Protein 4LCB (pdb70)

Secondary structure (DSSP, 8-state):
---GGGS-S-HHHHHHHIIIIIHHHH-GGG-TT---SEEEEESSSSSSHHHHHHHHHHHTT-EEEEEEHHHHTT--HHHHHHHHHHHHHHHHHHHHT--EEEEEETGGGG--HHHHHHHHHHHH---EEEEEEES-GGGS-HHHHTT--EEEE-PPP-HHHHHHHHHHHHTTS-B-S--HHHHHHHTTT--HHHHHHHHHHHHHHHHHHHHHTT-SSPPPB-HHHHHHHHHH---SS-HHHHHHHHHHHHH-

Organism: Acidianus hospitalis (strain W1) (NCBI:txid933801)

InterPro domains:
  IPR003593 AAA+ ATPase domain [SM00382] (127-268)
  IPR003959 ATPase, AAA-type, core [PF00004] (131-266)
  IPR007330 MIT domain [PF04212] (5-67)
  IPR007330 MIT domain [SM00745] (1-76)
  IPR027417 P-loop containing nucleoside triphosphate hydrolase [G3DSA:3.40.50.300] (84-266)
  IPR027417 P-loop containing nucleoside triphosphate hydrolase [SSF52540] (92-362)
  IPR036181 MIT domain superfamily [SSF116846] (6-80)
  IPR041569 AAA ATPase, AAA+ lid domain [PF17862] (287-337)
  IPR050304 Microtubule-severing AAA ATPase [PTHR23074] (71-363)
  IPR054951 Cell division protein CdvC [NF041006] (1-364)

CATH classification: 3.40.50.300 (+1 more: 1.10.8.60)

Foldseek 3Di:
DDAVVNAPDPVVVVVLLCVAQLVCLVPVVVCPVAHAQEAEEEADPQACLVVVQVNSCVSQVAAEAEAELLVLVPDVVNLVVLVVVLVVQVVVCVVPVGHYEYEYEQVCSCLVPNVVSNVVSLVVVSSYHYYYYHHCCVSHDPVSCVSHPHYHYRYADALRNQLVLCCVLCVVDAADPEDSSVVSVVQVQAHSVLSNVLSVQLVVVQVVVCVVVVHDDGDHRYVVSSVVSPVPRDHPQDPVSVVVVVVVVVVD

Structure (mmCIF, N/CA/C/O backbone):
data_4LCB
#
_entry.id   4LCB
#
_cell.length_a   95.962
_cell.length_b   95.962
_cell.length_c   79.499
_cell.angle_alpha   90.000
_cell.angle_beta   90.000
_cell.angle_gamma   120.000
#
_symmetry.space_group_name_H-M   'P 65'
#
loop_
_entity.id
_entity.type
_entity.pdbx_description
1 polymer 'Cell division protein CdvC, Vps4'
2 non-polymer 'CHLORIDE ION'
3 water water
#
loop_
_atom_site.group_PDB
_atom_site.id
_atom_site.type_symbol
_atom_site.label_atom_id
_atom_site.label_alt_id
_atom_site.label_comp_id
_atom_site.label_asym_id
_atom_site.label_entity_id
_atom_site.label_seq_id
_atom_site.pdbx_PDB_ins_code
_atom_site.Cartn_x
_atom_site.Cartn_y
_atom_site.Cartn_z
_atom_site.occupancy
_atom_site.B_iso_or_equiv
_atom_site.auth_seq_id
_atom_site.auth_comp_id
_atom_site.auth_asym_id
_atom_site.auth_atom_id
_atom_site.pdbx_PDB_model_num
ATOM 1 N N . LYS A 1 95 ? 21.556 37.513 -7.509 1.00 62.06 93 LYS A N 1
ATOM 2 C CA . LYS A 1 95 ? 21.880 38.968 -7.344 1.00 62.45 93 LYS A CA 1
ATOM 3 C C . LYS A 1 95 ? 22.596 39.269 -6.034 1.00 61.41 93 LYS A C 1
ATOM 4 O O . LYS A 1 95 ? 23.759 39.690 -6.008 1.00 62.51 93 LYS A O 1
ATOM 10 N N . VAL A 1 96 ? 21.859 39.049 -4.954 1.00 59.48 94 VAL A N 1
ATOM 11 C CA . VAL A 1 96 ? 22.195 39.470 -3.605 1.00 57.51 94 VAL A CA 1
ATOM 12 C C . VAL A 1 96 ? 23.590 39.030 -3.137 1.00 55.93 94 VAL A C 1
ATOM 13 O O . VAL A 1 96 ? 24.077 37.963 -3.522 1.00 55.20 94 VAL A O 1
ATOM 17 N N . SER A 1 97 ? 24.235 39.875 -2.331 1.00 53.92 95 SER A N 1
ATOM 18 C CA . SER A 1 97 ? 25.467 39.495 -1.655 1.00 52.69 95 SER A CA 1
ATOM 19 C C . SER A 1 97 ? 25.292 39.723 -0.145 1.00 51.20 95 SER A C 1
ATOM 20 O O . SER A 1 97 ? 24.285 40.278 0.279 1.00 50.56 95 SER A O 1
ATOM 23 N N . PHE A 1 98 ? 26.255 39.288 0.661 1.00 50.27 96 PHE A N 1
ATOM 24 C CA . PHE A 1 98 ? 26.173 39.492 2.116 1.00 50.53 96 PHE A CA 1
ATOM 25 C C . PHE A 1 98 ? 25.996 40.969 2.483 1.00 52.02 96 PHE A C 1
ATOM 26 O O . PHE A 1 98 ? 25.276 41.315 3.450 1.00 52.35 96 PHE A O 1
ATOM 34 N N . SER A 1 99 ? 26.646 41.836 1.704 1.00 52.13 97 SER A N 1
ATOM 35 C CA . SER A 1 99 ? 26.672 43.270 1.978 1.00 53.02 97 SER A CA 1
ATOM 36 C C . SER A 1 99 ? 25.302 43.927 1.729 1.00 53.46 97 SER A C 1
ATOM 37 O O . SER A 1 99 ? 25.055 45.036 2.195 1.00 53.72 97 SER A O 1
ATOM 40 N N . ASP A 1 100 ? 24.433 43.252 0.977 1.00 53.92 98 ASP A N 1
ATOM 41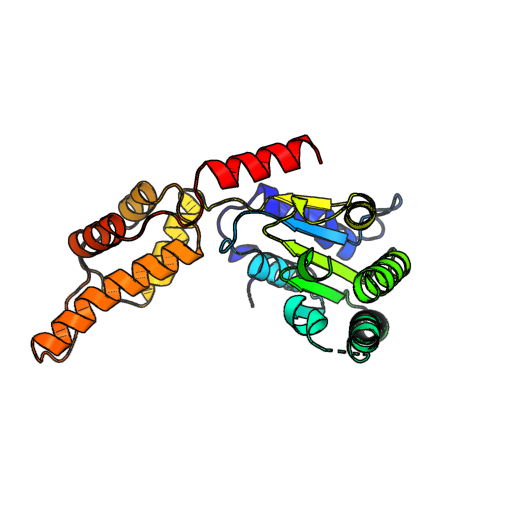 C CA . ASP A 1 100 ? 23.031 43.669 0.804 1.00 54.29 98 ASP A CA 1
ATOM 42 C C . ASP A 1 100 ? 22.138 43.219 1.985 1.00 53.93 98 ASP A C 1
ATOM 43 O O . ASP A 1 100 ? 20.976 43.600 2.074 1.00 54.29 98 ASP A O 1
ATOM 48 N N . ILE A 1 101 ? 22.675 42.383 2.868 1.00 52.71 99 ILE A N 1
ATOM 49 C CA . ILE A 1 101 ? 21.871 41.789 3.910 1.00 51.16 99 ILE A CA 1
ATOM 50 C C . ILE A 1 101 ? 22.173 42.373 5.278 1.00 49.70 99 ILE A C 1
ATOM 51 O O . ILE A 1 101 ? 23.288 42.254 5.781 1.00 49.29 99 ILE A O 1
ATOM 56 N N . VAL A 1 102 ? 21.161 42.997 5.873 1.00 47.69 100 VAL A N 1
ATOM 57 C CA . VAL A 1 102 ? 21.305 43.656 7.162 1.00 46.30 100 VAL A CA 1
ATOM 58 C C . VAL A 1 102 ? 21.285 42.607 8.254 1.00 45.55 100 VAL A C 1
ATOM 59 O O . VAL A 1 102 ? 20.525 41.650 8.161 1.00 45.43 100 VAL A O 1
ATOM 63 N N . GLY A 1 103 ? 22.113 42.792 9.281 1.00 44.97 101 GLY A N 1
ATOM 64 C CA . GLY A 1 103 ? 22.091 41.929 10.466 1.00 45.23 101 GLY A CA 1
ATOM 65 C C . GLY A 1 103 ? 22.534 40.501 10.120 1.00 45.41 101 GLY A C 1
ATOM 66 O O . GLY A 1 103 ? 23.300 40.307 9.173 1.00 45.45 101 GLY A O 1
ATOM 67 N N . LEU A 1 104 ? 22.051 39.525 10.891 1.00 44.93 102 LEU A N 1
ATOM 68 C CA . LEU A 1 104 ? 22.339 38.107 10.691 1.00 45.97 102 LEU A CA 1
ATOM 69 C C . LEU A 1 104 ? 23.833 37.819 10.776 1.00 47.15 102 LEU A C 1
ATOM 70 O O . LEU A 1 104 ? 24.338 36.985 10.040 1.00 46.75 102 LEU A O 1
ATOM 75 N N . ASP A 1 105 ? 24.526 38.520 11.673 1.00 48.05 103 ASP A N 1
ATOM 76 C CA . ASP A 1 105 ? 25.980 38.438 11.752 1.00 49.58 103 ASP A CA 1
ATOM 77 C C . ASP A 1 105 ? 26.451 37.067 12.159 1.00 48.21 103 ASP A C 1
ATOM 78 O O . ASP A 1 105 ? 27.428 36.573 11.606 1.00 47.50 103 ASP A O 1
ATOM 83 N N . ASP A 1 106 ? 25.738 36.452 13.091 1.00 47.04 104 ASP A N 1
ATOM 84 C CA . ASP A 1 106 ? 26.048 35.080 13.501 1.00 46.40 104 ASP A CA 1
ATOM 85 C C . ASP A 1 106 ? 25.755 34.021 12.402 1.00 43.81 104 ASP A C 1
ATOM 86 O O . ASP A 1 106 ? 26.463 33.022 12.286 1.00 42.12 104 ASP A O 1
ATOM 91 N N . VAL A 1 107 ? 24.692 34.249 11.631 1.00 40.98 105 VAL A N 1
ATOM 92 C CA . VAL A 1 107 ? 24.360 33.377 10.524 1.00 38.09 105 VAL A CA 1
ATOM 93 C C . VAL A 1 107 ? 25.420 33.533 9.415 1.00 37.77 105 VAL A C 1
ATOM 94 O O . VAL A 1 107 ? 25.902 32.540 8.903 1.00 35.33 105 VAL A O 1
ATOM 98 N N . LYS A 1 108 ? 25.767 34.784 9.074 1.00 37.29 106 LYS A N 1
ATOM 99 C CA . LYS A 1 108 ? 26.850 35.061 8.146 1.00 38.08 106 LYS A CA 1
ATOM 100 C C . LYS A 1 108 ? 28.185 34.387 8.553 1.00 38.39 106 LYS A C 1
ATOM 101 O O . LYS A 1 108 ? 28.837 33.787 7.699 1.00 37.13 106 LYS A O 1
ATOM 107 N N . GLU A 1 109 ? 28.571 34.495 9.834 1.00 38.71 107 GLU A N 1
ATOM 108 C CA . GLU A 1 109 ? 29.828 33.914 10.315 1.00 39.92 107 GLU A CA 1
ATOM 109 C C . GLU A 1 109 ? 29.812 32.408 10.167 1.00 37.90 107 GLU A C 1
ATOM 110 O O . GLU A 1 109 ? 30.808 31.806 9.771 1.00 36.46 107 GLU A O 1
ATOM 116 N N . ALA A 1 110 ? 28.680 31.794 10.495 1.00 36.92 108 ALA A N 1
ATOM 117 C CA . ALA A 1 110 ? 28.576 30.354 10.386 1.00 34.94 108 ALA A CA 1
ATOM 118 C C . ALA A 1 110 ? 28.596 29.895 8.916 1.00 34.78 108 ALA A C 1
ATOM 119 O O . ALA A 1 110 ? 29.152 28.824 8.619 1.00 32.98 108 ALA A O 1
ATOM 121 N N . LEU A 1 111 ? 28.053 30.708 8.010 1.00 33.14 109 LEU A N 1
ATOM 122 C CA . LEU A 1 111 ? 28.170 30.386 6.572 1.00 34.41 109 LEU A CA 1
ATOM 123 C C . LEU A 1 111 ? 29.603 30.592 6.039 1.00 33.81 109 LEU A C 1
ATOM 124 O O . LEU A 1 111 ? 30.046 29.888 5.144 1.00 34.05 109 LEU A O 1
ATOM 129 N N . LYS A 1 112 ? 30.308 31.574 6.574 1.00 34.22 110 LYS A N 1
ATOM 130 C CA . LYS A 1 112 ? 31.706 31.780 6.193 1.00 35.48 110 LYS A CA 1
ATOM 131 C C . LYS A 1 112 ? 32.532 30.600 6.637 1.00 35.06 110 LYS A C 1
ATOM 132 O O . LYS A 1 112 ? 33.309 30.082 5.853 1.00 34.71 110 LYS A O 1
ATOM 138 N N . GLU A 1 113 ? 32.342 30.162 7.881 1.00 35.01 111 GLU A N 1
ATOM 139 C CA . GLU A 1 113 ? 33.089 29.011 8.413 1.00 36.54 111 GLU A CA 1
ATOM 140 C C . GLU A 1 113 ? 32.818 27.734 7.617 1.00 36.76 111 GLU A C 1
ATOM 141 O O . GLU A 1 113 ? 33.733 26.935 7.387 1.00 37.40 111 GLU A O 1
ATOM 147 N N . ALA A 1 114 ? 31.568 27.535 7.191 1.00 35.54 112 ALA A N 1
ATOM 148 C CA . ALA A 1 114 ? 31.189 26.262 6.589 1.00 34.82 112 ALA A CA 1
ATOM 149 C C . ALA A 1 114 ? 31.403 26.222 5.090 1.00 33.81 112 ALA A C 1
ATOM 150 O O . ALA A 1 114 ? 31.706 25.175 4.556 1.00 34.27 112 ALA A O 1
ATOM 152 N N . ILE A 1 115 ? 31.244 27.348 4.406 1.00 33.17 113 ILE A N 1
ATOM 153 C CA . ILE A 1 115 ? 31.258 27.314 2.951 1.00 32.86 113 ILE A CA 1
ATOM 154 C C . ILE A 1 115 ? 32.202 28.317 2.331 1.00 32.64 113 ILE A C 1
ATOM 155 O O . ILE A 1 115 ? 33.010 27.965 1.455 1.00 33.41 113 ILE A O 1
ATOM 160 N N . ILE A 1 116 ? 32.122 29.577 2.747 1.00 32.99 114 ILE A N 1
ATOM 161 C CA . ILE A 1 116 ? 32.877 30.615 2.026 1.00 32.70 114 ILE A CA 1
ATOM 162 C C . ILE A 1 116 ? 34.394 30.494 2.274 1.00 33.77 114 ILE A C 1
ATOM 163 O O . ILE A 1 116 ? 35.180 30.475 1.304 1.00 32.86 114 ILE A O 1
ATOM 168 N N . TYR A 1 117 ? 34.797 30.396 3.548 1.00 31.77 115 TYR A N 1
ATOM 169 C CA . TYR A 1 117 ? 36.217 30.234 3.844 1.00 32.43 115 TYR A CA 1
ATOM 170 C C . TYR A 1 117 ? 36.826 28.971 3.211 1.00 32.81 115 TYR A C 1
ATOM 171 O O . TYR A 1 117 ? 37.875 29.063 2.590 1.00 32.62 115 TYR A O 1
ATOM 180 N N . PRO A 1 118 ? 36.195 27.793 3.382 1.00 33.31 116 PRO A N 1
ATOM 181 C CA . PRO A 1 118 ? 36.851 26.659 2.774 1.00 34.77 116 PRO A CA 1
ATOM 182 C C . PRO A 1 118 ? 36.772 26.629 1.234 1.00 35.68 116 PRO A C 1
ATOM 183 O O . PRO A 1 118 ? 37.616 25.989 0.627 1.00 36.99 116 PRO A O 1
ATOM 187 N N . SER A 1 119 ? 35.807 27.313 0.627 1.00 35.46 117 SER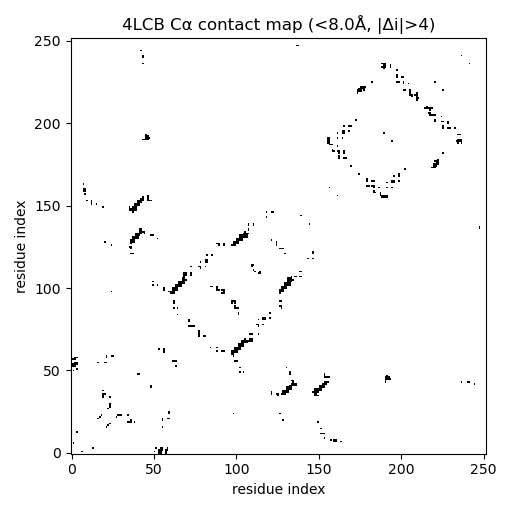 A N 1
ATOM 188 C CA . SER A 1 119 ? 35.746 27.377 -0.826 1.00 37.07 117 SER A CA 1
ATOM 189 C C . SER A 1 119 ? 36.878 28.262 -1.308 1.00 37.04 117 SER A C 1
ATOM 190 O O . SER A 1 119 ? 37.519 27.895 -2.235 1.00 36.66 117 SER A O 1
ATOM 193 N N . LYS A 1 120 ? 37.119 29.395 -0.638 1.00 37.09 118 LYS A N 1
ATOM 194 C CA . LYS A 1 120 ? 38.205 30.327 -0.982 1.00 37.73 118 LYS A CA 1
ATOM 195 C C . LYS A 1 120 ? 39.580 29.749 -0.672 1.00 36.51 118 LYS A C 1
ATOM 196 O O . LYS A 1 120 ? 40.521 29.969 -1.423 1.00 36.43 118 LYS A O 1
ATOM 202 N N . ARG A 1 121 ? 39.710 29.073 0.472 1.00 34.96 119 ARG A N 1
ATOM 203 C CA . ARG A 1 121 ? 41.015 28.496 0.879 1.00 33.47 119 ARG A CA 1
ATOM 204 C C . ARG A 1 121 ? 40.976 27.069 1.390 1.00 31.99 119 ARG A C 1
ATOM 205 O O . ARG A 1 121 ? 41.166 26.827 2.616 1.00 32.25 119 ARG A O 1
ATOM 213 N N . PRO A 1 122 ? 40.772 26.097 0.469 1.00 31.59 120 PRO A N 1
ATOM 214 C CA . PRO A 1 122 ? 40.661 24.707 0.869 1.00 30.57 120 PRO A CA 1
ATOM 215 C C . PRO A 1 122 ? 41.927 24.211 1.531 1.00 30.89 120 PRO A C 1
ATOM 216 O O . PRO A 1 122 ? 41.869 23.287 2.338 1.00 30.82 120 PRO A O 1
ATOM 220 N N . ASP A 1 123 ? 43.053 24.850 1.239 1.00 31.07 121 ASP A N 1
ATOM 221 C CA . ASP A 1 123 ? 44.312 24.434 1.831 1.00 31.65 121 ASP A CA 1
ATOM 222 C C . ASP A 1 123 ? 44.318 24.732 3.369 1.00 32.03 121 ASP A C 1
ATOM 223 O O . ASP A 1 123 ? 45.117 24.169 4.076 1.00 32.01 121 ASP A O 1
ATOM 228 N N . LEU A 1 124 ? 43.421 25.599 3.832 1.00 30.99 122 LEU A N 1
ATOM 229 C CA . LEU A 1 124 ? 43.332 25.981 5.272 1.00 32.01 122 LEU A CA 1
ATOM 230 C C . LEU A 1 124 ? 42.367 25.114 6.047 1.00 33.63 122 LEU A C 1
ATOM 231 O O . LEU A 1 124 ? 42.076 25.394 7.224 1.00 34.18 122 LEU A O 1
ATOM 236 N N . PHE A 1 125 ? 41.879 24.044 5.398 1.00 34.50 123 PHE A N 1
ATOM 237 C CA . PHE A 1 125 ? 41.013 23.082 6.057 1.00 34.18 123 PHE A CA 1
ATOM 238 C C . PHE A 1 125 ? 41.471 21.663 5.870 1.00 35.47 123 PHE A C 1
ATOM 239 O O . PHE A 1 125 ? 40.745 20.836 5.263 1.00 35.04 123 PHE A O 1
ATOM 247 N N . PRO A 1 126 ? 42.654 21.333 6.418 1.00 36.33 124 PRO A N 1
ATOM 248 C CA . PRO A 1 126 ? 43.257 20.025 6.157 1.00 37.31 124 PRO A CA 1
ATOM 249 C C . PRO A 1 126 ? 42.550 18.918 6.936 1.00 39.02 124 PRO A C 1
ATOM 250 O O . PRO A 1 126 ? 42.649 17.753 6.565 1.00 39.34 124 PRO A O 1
ATOM 254 N N . LEU A 1 127 ? 41.800 19.283 7.975 1.00 39.24 125 LEU A N 1
ATOM 255 C CA . LEU A 1 127 ? 41.012 18.313 8.735 1.00 40.80 125 LEU A CA 1
ATOM 256 C C . LEU A 1 127 ? 39.623 18.106 8.094 1.00 42.27 125 LEU A C 1
ATOM 257 O O . LEU A 1 127 ? 38.843 17.291 8.560 1.00 43.64 125 LEU A O 1
ATOM 262 N N . GLY A 1 128 ? 39.331 18.833 7.012 1.00 42.94 126 GLY A N 1
ATOM 263 C CA . GLY A 1 128 ? 38.090 18.622 6.261 1.00 43.39 126 GLY A CA 1
ATOM 264 C C . GLY A 1 128 ? 37.031 19.635 6.647 1.00 43.48 126 GLY A C 1
ATOM 265 O O . GLY A 1 128 ? 37.241 20.508 7.510 1.00 44.00 126 GLY A O 1
ATOM 266 N N . TRP A 1 129 ? 35.886 19.539 5.985 1.00 42.98 127 TRP A N 1
ATOM 267 C CA . TRP A 1 129 ? 34.789 20.442 6.248 1.00 42.04 127 TRP A CA 1
ATOM 268 C C . TRP A 1 129 ? 33.498 19.879 5.679 1.00 43.41 127 TRP A C 1
ATOM 269 O O . TRP A 1 129 ? 33.522 19.180 4.665 1.00 42.39 127 TRP A O 1
ATOM 280 N N . PRO A 1 130 ? 32.363 20.237 6.301 1.00 44.95 128 PRO A N 1
ATOM 281 C CA . PRO A 1 130 ? 31.040 19.727 5.925 1.00 44.55 128 PRO A CA 1
ATOM 282 C C . PRO A 1 130 ? 30.626 20.192 4.538 1.00 42.56 128 PRO A C 1
ATOM 283 O O . PRO A 1 130 ? 30.850 21.341 4.188 1.00 43.85 128 PRO A O 1
ATOM 287 N N . ARG A 1 131 ? 30.013 19.309 3.762 1.00 40.98 129 ARG A N 1
ATOM 288 C CA . ARG A 1 131 ? 29.365 19.704 2.508 1.00 40.51 129 ARG A CA 1
ATOM 289 C C . ARG A 1 131 ? 27.834 19.892 2.607 1.00 38.97 129 ARG A C 1
ATOM 290 O O . ARG A 1 131 ? 27.224 20.349 1.653 1.00 39.05 129 ARG A O 1
ATOM 298 N N . GLY A 1 132 ? 27.245 19.508 3.739 1.00 38.00 130 GLY A N 1
ATOM 299 C CA . GLY A 1 132 ? 25.791 19.577 3.987 1.00 36.02 130 GLY A CA 1
ATOM 300 C C . GLY A 1 132 ? 25.520 20.635 5.062 1.00 35.76 130 GLY A C 1
ATOM 301 O O . GLY A 1 132 ? 25.892 20.480 6.265 1.00 34.50 130 GLY A O 1
ATOM 302 N N . ILE A 1 133 ? 24.923 21.737 4.618 1.00 34.25 131 ILE A N 1
ATOM 303 C CA . ILE A 1 133 ? 24.541 22.832 5.518 1.00 34.08 131 ILE A CA 1
ATOM 304 C C . ILE A 1 133 ? 22.987 22.866 5.592 1.00 34.09 131 ILE A C 1
ATOM 305 O O . ILE A 1 133 ? 22.309 22.873 4.564 1.00 33.69 131 ILE A O 1
ATOM 310 N N . LEU A 1 134 ? 22.453 22.803 6.800 1.00 34.17 132 LEU A N 1
ATOM 311 C CA . LEU A 1 134 ? 21.018 22.868 7.019 1.00 36.07 132 LEU A CA 1
ATOM 312 C C . LEU A 1 134 ? 20.696 24.259 7.547 1.00 35.17 132 LEU A C 1
ATOM 313 O O . LEU A 1 134 ? 21.205 24.648 8.590 1.00 35.58 132 LEU A O 1
ATOM 318 N N . LEU A 1 135 ? 19.909 25.025 6.801 1.00 34.83 133 LEU A N 1
ATOM 319 C CA . LEU A 1 135 ? 19.352 26.260 7.342 1.00 35.87 133 LEU A CA 1
ATOM 320 C C . LEU A 1 135 ? 17.972 25.971 7.875 1.00 35.81 133 LEU A C 1
ATOM 321 O O . LEU A 1 135 ? 17.127 25.472 7.156 1.00 37.03 133 LEU A O 1
ATOM 326 N N . TYR A 1 136 ? 17.729 26.260 9.148 1.00 36.74 134 TYR A N 1
ATOM 327 C CA . TYR A 1 136 ? 16.427 25.925 9.722 1.00 36.05 134 TYR A CA 1
ATOM 328 C C . TYR A 1 136 ? 15.906 27.073 10.517 1.00 35.74 134 TYR A C 1
ATOM 329 O O . TYR A 1 136 ? 16.674 27.910 10.990 1.00 37.11 134 TYR A O 1
ATOM 338 N N . GLY A 1 137 ? 14.587 27.112 10.647 1.00 35.98 135 GLY A N 1
ATOM 339 C CA . GLY A 1 137 ? 13.913 28.117 11.427 1.00 36.59 135 GLY A CA 1
ATOM 340 C C . GLY A 1 137 ? 12.562 28.492 10.832 1.00 37.51 135 GLY A C 1
ATOM 341 O O . GLY A 1 137 ? 12.104 27.878 9.854 1.00 35.77 135 GLY A O 1
ATOM 342 N N . PRO A 1 138 ? 11.914 29.517 11.426 1.00 38.35 136 PRO A N 1
ATOM 343 C CA . PRO A 1 138 ? 10.544 29.879 11.045 1.00 38.86 136 PRO A CA 1
ATOM 344 C C . PRO A 1 138 ? 10.458 30.294 9.571 1.00 38.77 136 PRO A C 1
ATOM 345 O O . PRO A 1 138 ? 11.398 30.902 9.052 1.00 37.99 136 PRO A O 1
ATOM 349 N N . PRO A 1 139 ? 9.353 29.960 8.890 1.00 39.87 137 PRO A N 1
ATOM 350 C CA . PRO A 1 139 ? 9.261 30.300 7.468 1.00 40.09 137 PRO A CA 1
ATOM 351 C C . PRO A 1 139 ? 9.169 31.817 7.253 1.00 41.22 137 PRO A C 1
ATOM 352 O O . PRO A 1 139 ? 8.763 32.572 8.170 1.00 40.14 137 PRO A O 1
ATOM 356 N N . GLY A 1 140 ? 9.626 32.240 6.074 1.00 41.15 138 GLY A N 1
ATOM 357 C CA . GLY A 1 140 ? 9.498 33.603 5.620 1.00 41.07 138 GLY A CA 1
ATOM 358 C C . GLY A 1 140 ? 10.567 34.487 6.213 1.00 40.25 138 GLY A C 1
ATOM 359 O O . GLY A 1 140 ? 10.299 35.647 6.495 1.00 40.06 138 GLY A O 1
ATOM 360 N N . ASN A 1 141 ? 11.770 33.939 6.411 1.00 38.60 139 ASN A N 1
ATOM 361 C CA . ASN A 1 141 ? 12.878 34.702 6.970 1.00 38.39 139 ASN A CA 1
ATOM 362 C C . ASN A 1 141 ? 14.203 34.745 6.164 1.00 38.33 139 ASN A C 1
ATOM 363 O O . ASN A 1 141 ? 15.250 35.094 6.678 1.00 39.36 139 ASN A O 1
ATOM 368 N N . GLY A 1 142 ? 14.106 34.469 4.879 1.00 38.01 140 GLY A N 1
ATOM 369 C CA . GLY A 1 142 ? 15.189 34.735 3.963 1.00 37.97 140 GLY A CA 1
ATOM 370 C C . GLY A 1 142 ? 16.166 33.569 3.797 1.00 38.02 140 GLY A C 1
ATOM 371 O O . GLY A 1 142 ? 17.313 33.793 3.424 1.00 37.83 140 GLY A O 1
ATOM 372 N N . LYS A 1 143 ? 15.730 32.336 4.052 1.00 37.37 141 LYS A N 1
ATOM 373 C CA . LYS A 1 143 ? 16.664 31.202 3.907 1.00 37.86 141 LYS A CA 1
ATOM 374 C C . LYS A 1 143 ? 17.159 31.102 2.450 1.00 38.03 141 LYS A C 1
ATOM 375 O O . LYS A 1 143 ? 18.366 31.005 2.174 1.00 37.09 141 LYS A O 1
ATOM 381 N N . THR A 1 144 ? 16.227 31.217 1.513 1.00 38.17 142 THR A N 1
ATOM 382 C CA . THR A 1 144 ? 16.563 31.177 0.089 1.00 38.79 142 THR A CA 1
ATOM 383 C C . THR A 1 144 ? 17.535 32.263 -0.345 1.00 39.70 142 THR A C 1
ATOM 384 O O . THR A 1 144 ? 18.530 32.001 -1.040 1.00 39.20 142 THR A O 1
ATOM 388 N N . MET A 1 145 ? 17.256 33.491 0.078 1.00 40.33 143 MET A N 1
ATOM 389 C CA . MET A 1 145 ? 18.140 34.607 -0.218 1.00 40.85 143 MET A CA 1
ATOM 390 C C . MET A 1 145 ? 19.546 34.450 0.403 1.00 39.70 143 MET A C 1
ATOM 391 O O . MET A 1 145 ? 20.532 34.795 -0.248 1.00 38.30 143 MET A O 1
ATOM 396 N N . LEU A 1 146 ? 19.637 33.964 1.655 1.00 37.85 144 LEU A N 1
ATOM 397 C CA . LEU A 1 146 ? 20.936 33.641 2.253 1.00 37.62 144 LEU A CA 1
ATOM 398 C C . LEU A 1 146 ? 21.717 32.643 1.394 1.00 36.62 144 LEU A C 1
ATOM 399 O O . LEU A 1 146 ? 22.903 32.775 1.207 1.00 37.07 144 LEU A O 1
ATOM 404 N N . ALA A 1 147 ? 21.055 31.597 0.951 1.00 36.02 145 ALA A N 1
ATOM 405 C CA . ALA A 1 147 ? 21.711 30.603 0.141 1.00 36.71 145 ALA A CA 1
ATOM 406 C C . ALA A 1 147 ? 22.248 31.168 -1.198 1.00 37.21 145 ALA A C 1
ATOM 407 O O . ALA A 1 147 ? 23.363 30.835 -1.594 1.00 37.17 145 ALA A O 1
ATOM 409 N N . ALA A 1 148 ? 21.449 32.004 -1.872 1.00 36.92 146 ALA A N 1
ATOM 410 C CA . ALA A 1 148 ? 21.847 32.721 -3.101 1.00 35.75 146 ALA A CA 1
ATOM 411 C C . ALA A 1 148 ? 22.988 33.671 -2.852 1.00 36.37 146 ALA A C 1
ATOM 412 O O . ALA A 1 148 ? 23.940 33.762 -3.652 1.00 35.50 146 ALA A O 1
ATOM 414 N N . ALA A 1 149 ? 22.922 34.376 -1.725 1.00 35.53 147 ALA A N 1
ATOM 415 C CA . ALA A 1 149 ? 24.002 35.259 -1.359 1.00 35.80 147 ALA A CA 1
ATOM 416 C C . ALA A 1 149 ? 25.341 34.513 -1.144 1.00 36.31 147 ALA A C 1
ATOM 417 O O . ALA A 1 149 ? 26.391 34.985 -1.565 1.00 36.24 147 ALA A O 1
ATOM 419 N N . VAL A 1 150 ? 25.297 33.345 -0.516 1.00 36.65 148 VAL A N 1
ATOM 420 C CA . VAL A 1 150 ? 26.495 32.511 -0.362 1.00 37.69 148 VAL A CA 1
ATOM 421 C C . VAL A 1 150 ? 27.111 32.163 -1.756 1.00 38.03 148 VAL A C 1
ATOM 422 O O . VAL A 1 150 ? 28.339 32.287 -1.978 1.00 36.35 148 VAL A O 1
ATOM 426 N N . ALA A 1 151 ? 26.256 31.738 -2.680 1.00 38.18 149 ALA A N 1
ATOM 427 C CA . ALA A 1 151 ? 26.728 31.382 -4.028 1.00 39.61 149 ALA A CA 1
ATOM 428 C C . ALA A 1 151 ? 27.432 32.546 -4.705 1.00 41.61 149 ALA A C 1
ATOM 429 O O . ALA A 1 151 ? 28.472 32.347 -5.356 1.00 42.30 149 ALA A O 1
ATOM 431 N N . ASN A 1 152 ? 26.910 33.765 -4.503 1.00 43.14 150 ASN A N 1
ATOM 432 C CA . ASN A 1 152 ? 27.550 34.970 -4.994 1.00 45.02 150 ASN A CA 1
ATOM 433 C C . ASN A 1 152 ? 28.913 35.249 -4.346 1.00 45.81 150 ASN A C 1
ATOM 434 O O . ASN A 1 152 ? 29.863 35.601 -5.043 1.00 46.87 150 ASN A O 1
ATOM 439 N N . GLU A 1 153 ? 29.004 35.102 -3.024 1.00 45.41 151 GLU A N 1
ATOM 440 C CA . GLU A 1 153 ? 30.258 35.265 -2.304 1.00 46.36 151 GLU A CA 1
ATOM 441 C C . GLU A 1 153 ? 31.372 34.336 -2.793 1.00 45.81 151 GLU A C 1
ATOM 442 O O . GLU A 1 153 ? 32.532 34.670 -2.670 1.00 46.08 151 GLU A O 1
ATOM 448 N N . ILE A 1 154 ? 31.024 33.136 -3.243 1.00 46.01 152 ILE A N 1
ATOM 449 C CA . ILE A 1 154 ? 32.042 32.172 -3.647 1.00 46.33 152 ILE A CA 1
ATOM 450 C C . ILE A 1 154 ? 32.046 31.971 -5.184 1.00 47.21 152 ILE A C 1
ATOM 451 O O . ILE A 1 154 ? 32.707 31.074 -5.684 1.00 47.14 152 ILE A O 1
ATOM 456 N N . ASP A 1 155 ? 31.307 32.809 -5.910 1.00 48.66 153 ASP A N 1
ATOM 457 C CA . ASP A 1 155 ? 31.117 32.654 -7.372 1.00 50.31 153 ASP A CA 1
ATOM 458 C C . ASP A 1 155 ? 30.832 31.202 -7.792 1.00 50.20 153 ASP A C 1
ATOM 459 O O . ASP A 1 155 ? 31.573 30.550 -8.561 1.00 50.63 153 ASP A O 1
ATOM 464 N N . SER A 1 156 ? 29.734 30.709 -7.255 1.00 48.71 154 SER A N 1
ATOM 465 C CA . SER A 1 156 ? 29.371 29.347 -7.356 1.00 47.70 154 SER A CA 1
ATOM 466 C C . SER A 1 156 ? 28.323 29.226 -8.431 1.00 47.07 154 SER A C 1
ATOM 467 O O . SER A 1 156 ? 27.637 30.183 -8.723 1.00 47.13 154 SER A O 1
ATOM 470 N N . TYR A 1 157 ? 28.163 28.041 -8.990 1.00 46.73 155 TYR A N 1
ATOM 471 C CA . TYR A 1 157 ? 26.916 27.737 -9.623 1.00 47.61 155 TYR A CA 1
ATOM 472 C C . TYR A 1 157 ? 25.892 27.554 -8.496 1.00 47.38 155 TYR A C 1
ATOM 473 O O . TYR A 1 157 ? 26.231 27.093 -7.385 1.00 47.54 155 TYR A O 1
ATOM 482 N N . PHE A 1 158 ? 24.650 27.924 -8.788 1.00 46.83 156 PHE A N 1
ATOM 483 C CA . PHE A 1 158 ? 23.535 27.785 -7.857 1.00 46.49 156 PHE A CA 1
ATOM 484 C C . PHE A 1 158 ? 22.435 27.002 -8.539 1.00 46.51 156 PHE A C 1
ATOM 485 O O . PHE A 1 158 ? 21.873 27.456 -9.544 1.00 46.19 156 PHE A O 1
ATOM 493 N N . ILE A 1 159 ? 22.147 25.818 -8.015 1.00 46.06 157 ILE A N 1
ATOM 494 C CA . ILE A 1 159 ? 21.051 24.995 -8.520 1.00 46.40 157 ILE A CA 1
ATOM 495 C C . ILE A 1 159 ? 19.912 24.964 -7.482 1.00 46.51 157 ILE A C 1
ATOM 496 O O . ILE A 1 159 ? 20.046 24.356 -6.412 1.00 45.62 157 ILE A O 1
ATOM 501 N N . HIS A 1 160 ? 18.812 25.640 -7.806 1.00 46.52 158 HIS A N 1
ATOM 502 C CA . HIS A 1 160 ? 17.662 25.786 -6.909 1.00 47.85 158 HIS A CA 1
ATOM 503 C C . HIS A 1 160 ? 16.673 24.631 -7.131 1.00 48.48 158 HIS A C 1
ATOM 504 O O . HIS A 1 160 ? 16.120 24.492 -8.210 1.00 48.94 158 HIS A O 1
ATOM 511 N N . VAL A 1 161 ? 16.474 23.821 -6.097 1.00 48.86 159 VAL A N 1
ATOM 512 C CA . VAL A 1 161 ? 15.654 22.617 -6.142 1.00 50.35 159 VAL A CA 1
ATOM 513 C C . VAL A 1 161 ? 14.542 22.808 -5.131 1.00 49.76 159 VAL A C 1
ATOM 514 O O . VAL A 1 161 ? 14.782 23.282 -4.016 1.00 48.84 159 VAL A O 1
ATOM 518 N N . ASP A 1 162 ? 13.318 22.475 -5.520 1.00 50.02 160 ASP A N 1
ATOM 519 C CA . ASP A 1 162 ? 12.239 22.397 -4.534 1.00 50.75 160 ASP A CA 1
ATOM 520 C C . ASP A 1 162 ? 11.883 20.944 -4.282 1.00 49.65 160 ASP A C 1
ATOM 521 O O . ASP A 1 162 ? 11.515 20.215 -5.201 1.00 49.26 160 ASP A O 1
ATOM 526 N N . ALA A 1 163 ? 12.011 20.526 -3.033 1.00 49.45 161 ALA A N 1
ATOM 527 C CA . ALA A 1 163 ? 11.793 19.125 -2.698 1.00 49.83 161 ALA A CA 1
ATOM 528 C C . ALA A 1 163 ? 10.355 18.653 -2.976 1.00 50.36 161 ALA A C 1
ATOM 529 O O . ALA A 1 163 ? 10.154 17.490 -3.339 1.00 50.09 161 ALA A O 1
ATOM 531 N N . ALA A 1 164 ? 9.369 19.531 -2.812 1.00 50.72 162 ALA A N 1
ATOM 532 C CA . ALA A 1 164 ? 7.967 19.123 -3.014 1.00 51.68 162 ALA A CA 1
ATOM 533 C C . ALA A 1 164 ? 7.688 18.794 -4.475 1.00 52.15 162 ALA A C 1
ATOM 534 O O . ALA A 1 164 ? 6.893 17.930 -4.781 1.00 52.40 162 ALA A O 1
ATOM 536 N N . SER A 1 165 ? 8.391 19.463 -5.370 1.00 53.25 163 SER A N 1
ATOM 537 C CA . SER A 1 165 ? 8.283 19.198 -6.786 1.00 54.56 163 SER A CA 1
ATOM 538 C C . SER A 1 165 ? 8.983 17.891 -7.190 1.00 55.54 163 SER A C 1
ATOM 539 O O . SER A 1 165 ? 8.517 17.176 -8.081 1.00 55.32 163 SER A O 1
ATOM 542 N N . ILE A 1 166 ? 10.110 17.583 -6.545 1.00 56.08 164 ILE A N 1
ATOM 543 C CA . ILE A 1 166 ? 10.761 16.290 -6.752 1.00 56.24 164 ILE A CA 1
ATOM 544 C C . ILE A 1 166 ? 9.885 15.138 -6.229 1.00 56.75 164 ILE A C 1
ATOM 545 O O . ILE A 1 166 ? 9.772 14.103 -6.867 1.00 56.08 164 ILE A O 1
ATOM 550 N N . MET A 1 167 ? 9.234 15.340 -5.090 1.00 57.95 165 MET A N 1
ATOM 551 C CA . MET A 1 167 ? 8.425 14.284 -4.480 1.00 59.65 165 MET A CA 1
ATOM 552 C C . MET A 1 167 ? 7.096 13.986 -5.199 1.00 60.64 165 MET A C 1
ATOM 553 O O . MET A 1 167 ? 6.417 12.998 -4.873 1.00 60.92 165 MET A O 1
ATOM 558 N N . SER A 1 168 ? 6.719 14.818 -6.169 1.00 60.84 166 SER A N 1
ATOM 559 C CA . SER A 1 168 ? 5.473 14.568 -6.899 1.00 61.35 166 SER A CA 1
ATOM 560 C C . SER A 1 168 ? 5.693 14.060 -8.338 1.00 61.75 166 SER A C 1
ATOM 561 O O . SER A 1 168 ? 4.755 14.045 -9.137 1.00 61.46 166 SER A O 1
ATOM 564 N N . LYS A 1 169 ? 6.930 13.662 -8.661 1.00 61.87 167 LYS A N 1
ATOM 565 C CA . LYS A 1 169 ? 7.230 12.994 -9.933 1.00 62.26 167 LYS A CA 1
ATOM 566 C C . LYS A 1 169 ? 6.906 11.499 -9.880 1.00 62.08 167 LYS A C 1
ATOM 567 O O . LYS A 1 169 ? 6.890 10.893 -8.803 1.00 61.85 167 LYS A O 1
ATOM 573 N N . GLY A 1 172 ? 10.490 6.485 -9.712 1.00 74.20 170 GLY A N 1
ATOM 574 C CA . GLY A 1 172 ? 10.242 6.851 -11.100 1.00 74.23 170 GLY A CA 1
ATOM 575 C C . GLY A 1 172 ? 11.143 7.985 -11.560 1.00 74.18 170 GLY A C 1
ATOM 576 O O . GLY A 1 172 ? 12.378 7.894 -11.473 1.00 74.21 170 GLY A O 1
ATOM 577 N N . GLU A 1 173 ? 10.508 9.055 -12.040 1.00 73.77 171 GLU A N 1
ATOM 578 C CA . GLU A 1 173 ? 11.183 10.265 -12.520 1.00 73.58 171 GLU A CA 1
ATOM 579 C C . GLU A 1 173 ? 12.055 10.903 -11.413 1.00 72.65 171 GLU A C 1
ATOM 580 O O . GLU A 1 173 ? 12.982 11.668 -11.704 1.00 72.49 171 GLU A O 1
ATOM 586 N N . ALA A 1 174 ? 11.754 10.549 -10.161 1.00 71.11 172 ALA A N 1
ATOM 587 C CA . ALA A 1 174 ? 12.274 11.218 -8.974 1.00 70.21 172 ALA A CA 1
ATOM 588 C C . ALA A 1 174 ? 13.726 10.864 -8.654 1.00 69.55 172 ALA A C 1
ATOM 589 O O . ALA A 1 174 ? 14.550 11.756 -8.463 1.00 69.12 172 ALA A O 1
ATOM 591 N N . GLU A 1 175 ? 14.013 9.564 -8.582 1.00 68.63 173 GLU A N 1
ATOM 592 C CA . GLU A 1 175 ? 15.368 9.057 -8.402 1.00 67.68 173 GLU A CA 1
ATOM 593 C C . GLU A 1 175 ? 16.264 9.571 -9.513 1.00 66.53 173 GLU A C 1
ATOM 594 O O . GLU A 1 175 ? 17.376 10.042 -9.262 1.00 66.48 173 GLU A O 1
ATOM 600 N N . LYS A 1 176 ? 15.758 9.521 -10.737 1.00 64.80 174 LYS A N 1
ATOM 601 C CA . LYS A 1 176 ? 16.490 10.013 -11.897 1.00 63.25 174 LYS A CA 1
ATOM 602 C C . LYS A 1 176 ? 16.839 11.511 -11.752 1.00 61.55 174 LYS A C 1
ATOM 603 O O . LYS A 1 176 ? 17.966 11.924 -12.044 1.00 60.53 174 LYS A O 1
ATOM 609 N N . ASN A 1 177 ? 15.851 12.297 -11.311 1.00 59.36 175 ASN A N 1
ATOM 610 C CA . ASN A 1 177 ? 15.980 13.730 -11.072 1.00 58.15 175 ASN A CA 1
ATOM 611 C C . ASN A 1 177 ? 17.022 14.034 -9.957 1.00 56.45 175 ASN A C 1
ATOM 612 O O . ASN A 1 177 ? 17.839 14.931 -10.106 1.00 55.94 175 ASN A O 1
ATOM 617 N N . VAL A 1 178 ? 16.993 13.285 -8.863 1.00 55.29 176 VAL A N 1
ATOM 618 C CA . VAL A 1 178 ? 17.985 13.462 -7.801 1.00 55.14 176 VAL A CA 1
ATOM 619 C C . VAL A 1 178 ? 19.387 13.211 -8.368 1.00 55.30 176 VAL A C 1
ATOM 620 O O . VAL A 1 178 ? 20.287 14.051 -8.217 1.00 54.71 176 VAL A O 1
ATOM 624 N N . ALA A 1 179 ? 19.546 12.091 -9.076 1.00 55.24 177 ALA A N 1
ATOM 625 C CA . ALA A 1 179 ? 20.826 11.725 -9.669 1.00 55.34 177 ALA A CA 1
ATOM 626 C C . ALA A 1 179 ? 21.279 12.807 -10.617 1.00 55.32 177 ALA A C 1
ATOM 627 O O . ALA A 1 179 ? 22.439 13.212 -10.571 1.00 55.75 177 ALA A O 1
ATOM 629 N N . LYS A 1 180 ? 20.366 13.308 -11.446 1.00 55.13 178 LYS A N 1
ATOM 630 C CA . LYS A 1 180 ? 20.723 14.338 -12.432 1.00 55.56 178 LYS A CA 1
ATOM 631 C C . LYS A 1 180 ? 21.099 15.698 -11.804 1.00 54.96 178 LYS A C 1
ATOM 632 O O . LYS A 1 180 ? 21.876 16.479 -12.403 1.00 55.15 178 LYS A O 1
ATOM 638 N N . ILE A 1 181 ? 20.524 16.005 -10.642 1.00 53.22 179 ILE A N 1
ATOM 639 C CA . ILE A 1 181 ? 20.855 17.266 -9.974 1.00 52.39 179 ILE A CA 1
ATOM 640 C C . ILE A 1 181 ? 22.321 17.186 -9.493 1.00 51.44 179 ILE A C 1
ATOM 641 O O . ILE A 1 181 ? 23.128 18.052 -9.807 1.00 51.32 179 ILE A O 1
ATOM 646 N N . PHE A 1 182 ? 22.651 16.128 -8.764 1.00 50.96 180 PHE A N 1
ATOM 647 C CA . PHE A 1 182 ? 24.012 15.954 -8.259 1.00 51.49 180 PHE A CA 1
ATOM 648 C C . PHE A 1 182 ? 25.059 15.789 -9.354 1.00 52.25 180 PHE A C 1
ATOM 649 O O . PHE A 1 182 ? 26.199 16.219 -9.190 1.00 52.29 180 PHE A O 1
ATOM 657 N N . ASN A 1 183 ? 24.674 15.199 -10.483 1.00 52.96 181 ASN A N 1
ATOM 658 C CA . ASN A 1 183 ? 25.640 14.983 -11.560 1.00 53.71 181 ASN A CA 1
ATOM 659 C C . ASN A 1 183 ? 25.863 16.213 -12.385 1.00 53.24 181 ASN A C 1
ATOM 660 O O . ASN A 1 183 ? 26.962 16.424 -12.916 1.00 53.22 181 ASN A O 1
ATOM 665 N N . THR A 1 184 ? 24.837 17.054 -12.469 1.00 52.53 182 THR A N 1
ATOM 666 C CA . THR A 1 184 ? 24.979 18.353 -13.092 1.00 52.14 182 THR A CA 1
ATOM 667 C C . THR A 1 184 ? 25.912 19.191 -12.221 1.00 52.07 182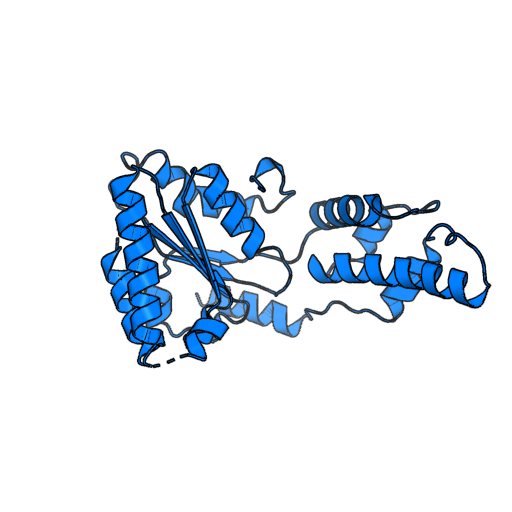 THR A C 1
ATOM 668 O O . THR A 1 184 ? 26.805 19.849 -12.729 1.00 51.59 182 THR A O 1
ATOM 672 N N . ALA A 1 185 ? 25.693 19.151 -10.905 1.00 52.01 183 ALA A N 1
ATOM 673 C CA . ALA A 1 185 ? 26.518 19.903 -9.964 1.00 51.71 183 ALA A CA 1
ATOM 674 C C . ALA A 1 185 ? 27.992 19.485 -10.137 1.00 51.90 183 ALA A C 1
ATOM 675 O O . ALA A 1 185 ? 28.830 20.322 -10.415 1.00 50.65 183 ALA A O 1
ATOM 677 N N . ARG A 1 186 ? 28.273 18.189 -10.008 1.00 53.15 184 ARG A N 1
ATOM 678 C CA . ARG A 1 186 ? 29.618 17.634 -10.218 1.00 55.04 184 ARG A CA 1
ATOM 679 C C . ARG A 1 186 ? 30.231 18.035 -11.567 1.00 55.61 184 ARG A C 1
ATOM 680 O O . ARG A 1 186 ? 31.292 18.662 -11.612 1.00 56.12 184 ARG A O 1
ATOM 688 N N . GLU A 1 187 ? 29.550 17.724 -12.661 1.00 56.28 185 GLU A N 1
ATOM 689 C CA . GLU A 1 187 ? 30.105 17.990 -13.993 1.00 57.33 185 GLU A CA 1
ATOM 690 C C . GLU A 1 187 ? 30.383 19.472 -14.245 1.00 56.75 185 GLU A C 1
ATOM 691 O O . GLU A 1 187 ? 31.415 19.799 -14.809 1.00 56.93 185 GLU A O 1
ATOM 697 N N . TYR A 1 188 ? 29.494 20.375 -13.835 1.00 56.46 186 TYR A N 1
ATOM 698 C CA . TYR A 1 188 ? 29.767 21.801 -14.026 1.00 56.38 186 TYR A CA 1
ATOM 699 C C . TYR A 1 188 ? 30.885 22.321 -13.094 1.00 55.58 186 TYR A C 1
ATOM 700 O O . TYR A 1 188 ? 31.680 23.194 -13.479 1.00 54.33 186 TYR A O 1
ATOM 709 N N . SER A 1 189 ? 30.957 21.759 -11.897 1.00 54.54 187 SER A N 1
ATOM 710 C CA . SER A 1 189 ? 31.964 22.177 -10.951 1.00 55.34 187 SER A CA 1
ATOM 711 C C . SER A 1 189 ? 33.359 21.851 -11.492 1.00 56.30 187 SER A C 1
ATOM 712 O O . SER A 1 189 ? 34.226 22.722 -11.519 1.00 55.71 187 SER A O 1
ATOM 715 N N . LYS A 1 190 ? 33.543 20.596 -11.922 1.00 57.53 188 LYS A N 1
ATOM 716 C CA . LYS A 1 190 ? 34.818 20.118 -12.470 1.00 59.01 188 LYS A CA 1
ATOM 717 C C . LYS A 1 190 ? 35.164 20.788 -13.794 1.00 59.53 188 LYS A C 1
ATOM 718 O O . LYS A 1 190 ? 36.260 21.296 -13.944 1.00 60.07 188 LYS A O 1
ATOM 724 N N . LYS A 1 191 ? 34.217 20.830 -14.722 1.00 60.53 189 LYS A N 1
ATOM 725 C CA . LYS A 1 191 ? 34.415 21.476 -16.027 1.00 61.88 189 LYS A CA 1
ATOM 726 C C . LYS A 1 191 ? 34.783 22.986 -15.954 1.00 62.04 189 LYS A C 1
ATOM 727 O O . LYS A 1 191 ? 35.487 23.497 -16.835 1.00 62.31 189 LYS A O 1
ATOM 733 N N . ASP A 1 192 ? 34.351 23.702 -14.910 1.00 61.45 190 ASP A N 1
ATOM 734 C CA . ASP A 1 192 ? 34.611 25.149 -14.871 1.00 60.78 190 ASP A CA 1
ATOM 735 C C . ASP A 1 192 ? 35.507 25.657 -13.718 1.00 59.11 190 ASP A C 1
ATOM 736 O O . ASP A 1 192 ? 35.714 26.864 -13.580 1.00 58.30 190 ASP A O 1
ATOM 741 N N . ASN A 1 193 ? 36.071 24.738 -12.937 1.00 57.62 191 ASN A N 1
ATOM 742 C CA . ASN A 1 193 ? 36.887 25.098 -11.770 1.00 56.97 191 ASN A CA 1
ATOM 743 C C . ASN A 1 193 ? 36.182 26.126 -10.853 1.00 55.66 191 ASN A C 1
ATOM 744 O O . ASN A 1 193 ? 36.653 27.246 -10.669 1.00 56.02 191 ASN A O 1
ATOM 749 N N . LYS A 1 194 ? 35.049 25.730 -10.291 1.00 54.54 192 LYS A N 1
ATOM 750 C CA . LYS A 1 194 ? 34.102 26.669 -9.685 1.00 52.78 192 LYS A CA 1
ATOM 751 C C . LYS A 1 194 ? 33.246 25.808 -8.770 1.00 50.53 192 LYS A C 1
ATOM 752 O O . LYS A 1 194 ? 32.893 24.699 -9.156 1.00 49.49 192 LYS A O 1
ATOM 758 N N . PRO A 1 195 ? 32.947 26.275 -7.529 1.00 48.80 193 PRO A N 1
ATOM 759 C CA . PRO A 1 195 ? 32.050 25.450 -6.685 1.00 47.32 193 PRO A CA 1
ATOM 760 C C . PRO A 1 195 ? 30.626 25.407 -7.246 1.00 45.44 193 PRO A C 1
ATOM 761 O O . PRO A 1 195 ? 30.239 26.250 -8.062 1.00 45.28 193 PRO A O 1
ATOM 765 N N . ALA A 1 196 ? 29.865 24.412 -6.821 1.00 44.48 194 ALA A N 1
ATOM 766 C CA . ALA A 1 196 ? 28.445 24.365 -7.114 1.00 43.48 194 ALA A CA 1
ATOM 767 C C . ALA A 1 196 ? 27.675 24.148 -5.816 1.00 42.65 194 ALA A C 1
ATOM 768 O O . ALA A 1 196 ? 28.060 23.317 -4.984 1.00 43.45 194 ALA A O 1
ATOM 770 N N . ILE A 1 197 ? 26.613 24.924 -5.647 1.00 41.81 195 ILE A N 1
ATOM 771 C CA . ILE A 1 197 ? 25.681 24.783 -4.523 1.00 41.01 195 ILE A CA 1
ATOM 772 C C . ILE A 1 197 ? 24.312 24.287 -5.006 1.00 40.51 195 ILE A C 1
ATOM 773 O O . ILE A 1 197 ? 23.678 24.889 -5.879 1.00 41.00 195 ILE A O 1
ATOM 778 N N . ILE A 1 198 ? 23.897 23.166 -4.454 1.00 39.90 196 ILE A N 1
ATOM 779 C CA . ILE A 1 198 ? 22.561 22.644 -4.614 1.00 39.75 196 ILE A CA 1
ATOM 780 C C . ILE A 1 198 ? 21.752 23.142 -3.432 1.00 39.84 196 ILE A C 1
ATOM 781 O O . ILE A 1 198 ? 22.048 22.812 -2.269 1.00 38.96 196 ILE A O 1
ATOM 786 N N . PHE A 1 199 ? 20.772 23.998 -3.724 1.00 38.64 197 PHE A N 1
ATOM 787 C CA . PHE A 1 199 ? 19.878 24.461 -2.690 1.00 39.00 197 PHE A CA 1
ATOM 788 C C . PHE A 1 199 ? 18.558 23.673 -2.729 1.00 39.75 197 PHE A C 1
ATOM 789 O O . PHE A 1 199 ? 17.857 23.639 -3.751 1.00 39.06 197 PHE A O 1
ATOM 797 N N . VAL A 1 200 ? 18.236 23.007 -1.627 1.00 40.01 198 VAL A N 1
ATOM 798 C CA . VAL A 1 200 ? 17.018 22.220 -1.574 1.00 40.01 198 VAL A CA 1
ATOM 799 C C . VAL A 1 200 ? 16.040 22.864 -0.613 1.00 40.34 198 VAL A C 1
ATOM 800 O O . VAL A 1 200 ? 16.163 22.764 0.618 1.00 39.64 198 VAL A O 1
ATOM 804 N N . ASP A 1 201 ? 15.044 23.518 -1.191 1.00 40.64 199 ASP A N 1
ATOM 805 C CA . ASP A 1 201 ? 14.030 24.159 -0.388 1.00 40.93 199 ASP A CA 1
ATOM 806 C C . ASP A 1 201 ? 13.083 23.112 0.172 1.00 40.15 199 ASP A C 1
ATOM 807 O O . ASP A 1 201 ? 12.804 22.139 -0.494 1.00 39.46 199 ASP A O 1
ATOM 812 N N . GLU A 1 202 ? 12.611 23.309 1.398 1.00 40.06 200 GLU A N 1
ATOM 813 C CA . GLU A 1 202 ? 11.681 22.367 2.030 1.00 42.45 200 GLU A CA 1
ATOM 814 C C . GLU A 1 202 ? 12.220 20.920 2.031 1.00 42.26 200 GLU A C 1
ATOM 815 O O . GLU A 1 202 ? 11.492 19.955 1.711 1.00 42.07 200 GLU A O 1
ATOM 821 N N . ILE A 1 203 ? 13.497 20.790 2.403 1.00 42.65 201 ILE A N 1
ATOM 822 C CA . ILE A 1 203 ? 14.201 19.514 2.335 1.00 42.89 201 ILE A CA 1
ATOM 823 C C . ILE A 1 203 ? 13.495 18.386 3.113 1.00 44.49 201 ILE A C 1
ATOM 824 O O . ILE A 1 203 ? 13.538 17.246 2.684 1.00 45.36 201 ILE A O 1
ATOM 829 N N . ASP A 1 204 ? 12.835 18.699 4.225 1.00 45.23 202 ASP A N 1
ATOM 830 C CA . ASP A 1 204 ? 12.011 17.717 4.914 1.00 47.95 202 ASP A CA 1
ATOM 831 C C . ASP A 1 204 ? 10.950 17.021 4.032 1.00 49.14 202 ASP A C 1
ATOM 832 O O . ASP A 1 204 ? 10.520 15.921 4.371 1.00 50.14 202 ASP A O 1
ATOM 837 N N . ALA A 1 205 ? 10.569 17.609 2.895 1.00 50.20 203 ALA A N 1
ATOM 838 C CA . ALA A 1 205 ? 9.607 16.950 1.999 1.00 52.20 203 ALA A CA 1
ATOM 839 C C . ALA A 1 205 ? 10.145 15.638 1.421 1.00 53.80 203 ALA A C 1
ATOM 840 O O . ALA A 1 205 ? 9.356 14.764 1.015 1.00 53.33 203 ALA A O 1
ATOM 842 N N . LEU A 1 206 ? 11.476 15.505 1.360 1.00 54.78 204 LEU A N 1
ATOM 843 C CA . LEU A 1 206 ? 12.098 14.229 0.960 1.00 55.94 204 LEU A CA 1
ATOM 844 C C . LEU A 1 206 ? 11.843 13.129 1.998 1.00 56.84 204 LEU A C 1
ATOM 845 O O . LEU A 1 206 ? 12.115 11.965 1.739 1.00 57.83 204 LEU A O 1
ATOM 850 N N . LEU A 1 207 ? 11.315 13.519 3.158 1.00 58.33 205 LEU A N 1
ATOM 851 C CA . LEU A 1 207 ? 11.141 12.663 4.358 1.00 59.39 205 LEU A CA 1
ATOM 852 C C . LEU A 1 207 ? 12.452 12.069 4.843 1.00 60.21 205 LEU A C 1
ATOM 853 O O . LEU A 1 207 ? 13.246 12.762 5.488 1.00 61.69 205 LEU A O 1
ATOM 858 N N . VAL A 1 218 ? 10.541 6.123 0.831 1.00 69.71 216 VAL A N 1
ATOM 859 C CA . VAL A 1 218 ? 11.940 6.182 1.272 1.00 69.55 216 VAL A CA 1
ATOM 860 C C . VAL A 1 218 ? 12.950 6.066 0.121 1.00 69.20 216 VAL A C 1
ATOM 861 O O . VAL A 1 218 ? 14.151 6.278 0.323 1.00 69.23 216 VAL A O 1
ATOM 865 N N . ARG A 1 219 ? 12.476 5.740 -1.076 1.00 68.40 217 ARG A N 1
ATOM 866 C CA . ARG A 1 219 ? 13.370 5.588 -2.225 1.00 68.47 217 ARG A CA 1
ATOM 867 C C . ARG A 1 219 ? 14.121 6.878 -2.607 1.00 67.26 217 ARG A C 1
ATOM 868 O O . ARG A 1 219 ? 15.304 6.829 -2.923 1.00 67.22 217 ARG A O 1
ATOM 876 N N . VAL A 1 220 ? 13.433 8.021 -2.573 1.00 65.74 218 VAL A N 1
ATOM 877 C CA . VAL A 1 220 ? 14.057 9.325 -2.853 1.00 63.80 218 VAL A CA 1
ATOM 878 C C . VAL A 1 220 ? 15.040 9.724 -1.730 1.00 62.68 218 VAL A C 1
ATOM 879 O O . VAL A 1 220 ? 16.160 10.107 -2.018 1.00 62.40 218 VAL A O 1
ATOM 883 N N . ARG A 1 221 ? 14.608 9.613 -0.472 1.00 61.41 219 ARG A N 1
ATOM 884 C CA . ARG A 1 221 ? 15.458 9.771 0.724 1.00 60.79 219 ARG A CA 1
ATOM 885 C C . ARG A 1 221 ? 16.793 9.025 0.613 1.00 60.56 219 ARG A C 1
ATOM 886 O O . ARG A 1 221 ? 17.849 9.621 0.805 1.00 60.02 219 ARG A O 1
ATOM 894 N N . ASN A 1 222 ? 16.730 7.727 0.286 1.00 60.35 220 ASN A N 1
ATOM 895 C CA . ASN A 1 222 ? 17.925 6.882 0.150 1.00 59.75 220 ASN A CA 1
ATOM 896 C C . ASN A 1 222 ? 18.825 7.307 -1.021 1.00 59.01 220 ASN A C 1
ATOM 897 O O . ASN A 1 222 ? 20.038 7.453 -0.861 1.00 59.50 220 ASN A O 1
ATOM 902 N N . GLN A 1 223 ? 18.247 7.532 -2.191 1.00 58.01 221 GLN A N 1
ATOM 903 C CA . GLN A 1 223 ? 19.038 8.016 -3.318 1.00 57.39 221 GLN A CA 1
ATOM 904 C C . GLN A 1 223 ? 19.716 9.355 -2.969 1.00 56.95 221 GLN A C 1
ATOM 905 O O . GLN A 1 223 ? 20.852 9.615 -3.362 1.00 56.18 221 GLN A O 1
ATOM 911 N N . PHE A 1 224 ? 19.008 10.198 -2.224 1.00 56.15 222 PHE A N 1
ATOM 912 C CA . PHE A 1 224 ? 19.515 11.527 -1.907 1.00 55.63 222 PHE A CA 1
ATOM 913 C C . PHE A 1 224 ? 20.747 11.417 -1.010 1.00 55.21 222 PHE A C 1
ATOM 914 O O . PHE A 1 224 ? 21.763 12.022 -1.314 1.00 54.18 222 PHE A O 1
ATOM 922 N N . LEU A 1 225 ? 20.616 10.659 0.080 1.00 55.55 223 LEU A N 1
ATOM 923 C CA . LEU A 1 225 ? 21.681 10.422 1.045 1.00 56.78 223 LEU A CA 1
ATOM 924 C C . LEU A 1 225 ? 22.918 9.759 0.433 1.00 57.55 223 LEU A C 1
ATOM 925 O O . LEU A 1 225 ? 24.044 10.084 0.818 1.00 58.18 223 LEU A O 1
ATOM 930 N N . LYS A 1 226 ? 22.717 8.874 -0.539 1.00 58.12 224 LYS A N 1
ATOM 931 C CA . LYS A 1 226 ? 23.828 8.257 -1.246 1.00 58.68 224 LYS A CA 1
ATOM 932 C C . LYS A 1 226 ? 24.602 9.302 -2.047 1.00 57.95 224 LYS A C 1
ATOM 933 O O . LYS A 1 226 ? 25.828 9.229 -2.166 1.00 57.30 224 LYS A O 1
ATOM 939 N N . GLU A 1 227 ? 23.894 10.273 -2.608 1.00 57.01 225 GLU A N 1
ATOM 940 C CA . GLU A 1 227 ? 24.588 11.329 -3.351 1.00 57.23 225 GLU A CA 1
ATOM 941 C C . GLU A 1 227 ? 25.326 12.282 -2.397 1.00 56.15 225 GLU A C 1
ATOM 942 O O . GLU A 1 227 ? 26.412 12.741 -2.709 1.00 56.08 225 GLU A O 1
ATOM 948 N N . MET A 1 228 ? 24.749 12.532 -1.224 1.00 55.56 226 MET A N 1
ATOM 949 C CA . MET A 1 228 ? 25.412 13.300 -0.161 1.00 55.06 226 MET A CA 1
ATOM 950 C C . MET A 1 228 ? 26.724 12.632 0.267 1.00 54.89 226 MET A C 1
ATOM 951 O O . MET A 1 228 ? 27.749 13.302 0.383 1.00 53.88 226 MET A O 1
ATOM 956 N N . ASP A 1 229 ? 26.670 11.322 0.537 1.00 54.70 227 ASP A N 1
ATOM 957 C CA . ASP A 1 229 ? 27.874 10.551 0.876 1.00 55.05 227 ASP A CA 1
ATOM 958 C C . ASP A 1 229 ? 28.942 10.625 -0.217 1.00 54.42 227 ASP A C 1
ATOM 959 O O . ASP A 1 229 ? 30.132 10.613 0.080 1.00 54.37 227 ASP A O 1
ATOM 964 N N . GLY A 1 230 ? 28.497 10.715 -1.467 1.00 53.70 228 GLY A N 1
ATOM 965 C CA . GLY A 1 230 ? 29.373 10.732 -2.636 1.00 54.05 228 GLY A CA 1
ATOM 966 C C . GLY A 1 230 ? 30.127 12.025 -2.894 1.00 54.76 228 GLY A C 1
ATOM 967 O O . GLY A 1 230 ? 31.213 11.995 -3.472 1.00 55.41 228 GLY A O 1
ATOM 968 N N . ILE A 1 231 ? 29.564 13.167 -2.474 1.00 54.54 229 ILE A N 1
ATOM 969 C CA . ILE A 1 231 ? 30.210 14.461 -2.665 1.00 53.61 229 ILE A CA 1
ATOM 970 C C . ILE A 1 231 ? 31.080 14.756 -1.456 1.00 53.88 229 ILE A C 1
ATOM 971 O O . ILE A 1 231 ? 31.765 15.775 -1.422 1.00 52.80 229 ILE A O 1
ATOM 976 N N . MET A 1 232 ? 31.006 13.865 -0.462 1.00 54.29 230 MET A N 1
ATOM 977 C CA . MET A 1 232 ? 31.732 13.979 0.798 1.00 55.70 230 MET A CA 1
ATOM 978 C C . MET A 1 232 ? 33.072 13.227 0.773 1.00 56.13 230 MET A C 1
ATOM 979 O O . MET A 1 232 ? 33.800 13.237 -0.225 1.00 56.32 230 MET A O 1
ATOM 984 N N . MET A 1 239 ? 34.140 19.917 -5.233 1.00 50.48 237 MET A N 1
ATOM 985 C CA . MET A 1 239 ? 33.609 21.079 -4.501 1.00 49.22 237 MET A CA 1
ATOM 986 C C . MET A 1 239 ? 32.072 21.323 -4.727 1.00 47.52 237 MET A C 1
ATOM 987 O O . MET A 1 239 ? 31.650 22.315 -5.334 1.00 47.65 237 MET A O 1
ATOM 992 N N . VAL A 1 240 ? 31.248 20.420 -4.200 1.00 45.73 238 VAL A N 1
ATOM 993 C CA . VAL A 1 240 ? 29.783 20.556 -4.260 1.00 42.73 238 VAL A CA 1
ATOM 994 C C . VAL A 1 240 ? 29.236 20.686 -2.848 1.00 41.45 238 VAL A C 1
ATOM 995 O O . VAL A 1 240 ? 29.632 19.938 -1.955 1.00 41.30 238 VAL A O 1
ATOM 999 N N . TYR A 1 241 ? 28.360 21.661 -2.633 1.00 39.48 239 TYR A N 1
ATOM 1000 C CA . TYR A 1 241 ? 27.668 21.758 -1.347 1.00 38.67 239 TYR A CA 1
ATOM 1001 C C . TYR A 1 241 ? 26.201 21.509 -1.509 1.00 38.20 239 TYR A C 1
ATOM 1002 O O . TYR A 1 241 ? 25.631 21.866 -2.536 1.00 38.45 239 TYR A O 1
ATOM 1011 N N . VAL A 1 242 ? 25.573 21.014 -0.460 1.00 37.33 240 VAL A N 1
ATOM 1012 C CA . VAL A 1 242 ? 24.114 21.010 -0.434 1.00 38.25 240 VAL A CA 1
ATOM 1013 C C . VAL A 1 242 ? 23.672 21.864 0.743 1.00 37.58 240 VAL A C 1
ATOM 1014 O O . VAL A 1 242 ? 24.013 21.571 1.899 1.00 38.52 240 VAL A O 1
ATOM 1018 N N . ILE A 1 243 ? 22.925 22.913 0.439 1.00 36.27 24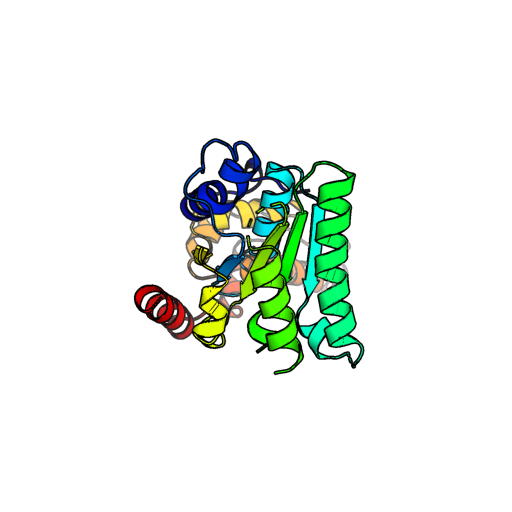1 ILE A N 1
ATOM 1019 C CA . ILE A 1 243 ? 22.236 23.694 1.467 1.00 35.35 241 ILE A CA 1
ATOM 1020 C C . ILE A 1 243 ? 20.765 23.255 1.474 1.00 35.88 241 ILE A C 1
ATOM 1021 O O . ILE A 1 243 ? 20.032 23.400 0.472 1.00 36.20 241 ILE A O 1
ATOM 1026 N N . GLY A 1 244 ? 20.336 22.685 2.585 1.00 35.84 242 GLY A N 1
ATOM 1027 C CA . GLY A 1 244 ? 18.930 22.315 2.748 1.00 37.64 242 GLY A CA 1
ATOM 1028 C C . GLY A 1 244 ? 18.234 23.324 3.658 1.00 38.47 242 GLY A C 1
ATOM 1029 O O . GLY A 1 244 ? 18.812 23.745 4.672 1.00 38.93 242 GLY A O 1
ATOM 1030 N N . ALA A 1 245 ? 17.006 23.704 3.291 1.00 37.49 243 ALA A N 1
ATOM 1031 C CA . ALA A 1 245 ? 16.229 24.661 4.053 1.00 38.16 243 ALA A CA 1
ATOM 1032 C C . ALA A 1 245 ? 14.992 23.953 4.594 1.00 38.47 243 ALA A C 1
ATOM 1033 O O . ALA A 1 245 ? 14.338 23.210 3.871 1.00 38.72 243 ALA A O 1
ATOM 1035 N N . THR A 1 246 ? 14.689 24.176 5.864 1.00 39.12 244 THR A N 1
ATOM 1036 C CA . THR A 1 246 ? 13.489 23.588 6.438 1.00 40.70 244 THR A CA 1
ATOM 1037 C C . THR A 1 246 ? 12.926 24.468 7.529 1.00 41.41 244 THR A C 1
ATOM 1038 O O . THR A 1 246 ? 13.668 25.080 8.306 1.00 40.22 244 THR A O 1
ATOM 1042 N N . ASN A 1 247 ? 11.606 24.532 7.630 1.00 42.73 245 ASN A N 1
ATOM 1043 C CA . ASN A 1 247 ? 11.079 25.095 8.854 1.00 44.17 245 ASN A CA 1
ATOM 1044 C C . ASN A 1 247 ? 10.471 24.021 9.765 1.00 44.37 245 ASN A C 1
ATOM 1045 O O . ASN A 1 247 ? 9.853 24.335 10.782 1.00 44.07 245 ASN A O 1
ATOM 1050 N N . LYS A 1 248 ? 10.686 22.757 9.394 1.00 44.84 246 LYS A N 1
ATOM 1051 C CA . LYS A 1 248 ? 10.298 21.603 10.222 1.00 46.33 246 LYS A CA 1
ATOM 1052 C C . LYS A 1 248 ? 11.470 20.627 10.462 1.00 45.58 246 LYS A C 1
ATOM 1053 O O . LYS A 1 248 ? 11.447 19.500 9.970 1.00 43.55 246 LYS A O 1
ATOM 1059 N N . PRO A 1 249 ? 12.500 21.078 11.201 1.00 45.55 247 PRO A N 1
ATOM 1060 C CA . PRO A 1 249 ? 13.735 20.278 11.306 1.00 46.63 247 PRO A CA 1
ATOM 1061 C C . PRO A 1 249 ? 13.522 18.971 12.100 1.00 48.07 247 PRO A C 1
ATOM 1062 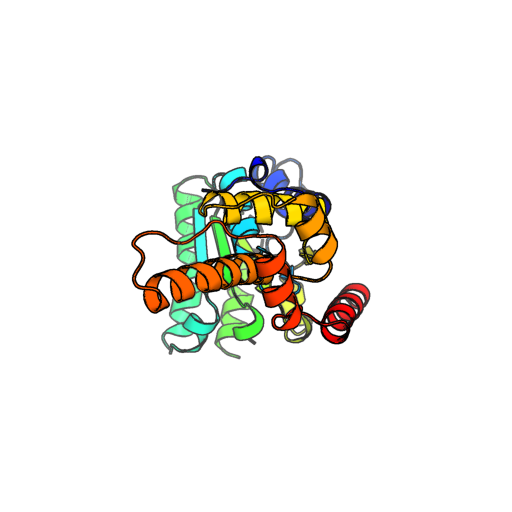O O . PRO A 1 249 ? 14.195 17.970 11.839 1.00 48.00 247 PRO A O 1
ATOM 1066 N N . TRP A 1 250 ? 12.562 18.984 13.022 1.00 49.55 248 TRP A N 1
ATOM 1067 C CA . TRP A 1 250 ? 12.089 17.740 13.701 1.00 51.40 248 TRP A CA 1
ATOM 1068 C C . TRP A 1 250 ? 11.607 16.652 12.726 1.00 52.21 248 TRP A C 1
ATOM 1069 O O . TRP A 1 250 ? 11.631 15.467 13.043 1.00 52.61 248 TRP A O 1
ATOM 1080 N N . ARG A 1 251 ? 11.198 17.022 11.520 1.00 53.16 249 ARG A N 1
ATOM 1081 C CA . ARG A 1 251 ? 10.831 15.975 10.561 1.00 54.68 249 ARG A CA 1
ATOM 1082 C C . ARG A 1 251 ? 12.019 15.135 10.022 1.00 55.04 249 ARG A C 1
ATOM 1083 O O . ARG A 1 251 ? 11.807 14.088 9.414 1.00 55.34 249 ARG A O 1
ATOM 1091 N N . LEU A 1 252 ? 13.249 15.608 10.237 1.00 54.90 250 LEU A N 1
ATOM 1092 C CA . LEU A 1 252 ? 14.441 14.914 9.754 1.00 54.73 250 LEU A CA 1
ATOM 1093 C C . LEU A 1 252 ? 14.943 13.952 10.831 1.00 55.19 250 LEU A C 1
ATOM 1094 O O . LEU A 1 252 ? 15.174 14.342 11.983 1.00 55.14 250 LEU A O 1
ATOM 1099 N N . ASP A 1 253 ? 15.099 12.695 10.453 1.00 56.07 251 ASP A N 1
ATOM 1100 C CA . ASP A 1 253 ? 15.590 11.665 11.380 1.00 57.25 251 ASP A CA 1
ATOM 1101 C C . ASP A 1 253 ? 17.104 11.828 11.536 1.00 57.44 251 ASP A C 1
ATOM 1102 O O . ASP A 1 253 ? 17.777 12.365 10.633 1.00 57.04 251 ASP A O 1
ATOM 1107 N N . GLU A 1 254 ? 17.637 11.371 12.670 1.00 58.15 252 GLU A N 1
ATOM 1108 C CA . GLU A 1 254 ? 19.084 11.420 12.934 1.00 58.57 252 GLU A CA 1
ATOM 1109 C C . GLU A 1 254 ? 20.028 10.904 11.804 1.00 57.40 252 GLU A C 1
ATOM 1110 O O . GLU A 1 254 ? 21.039 11.561 11.504 1.00 57.56 252 GLU A O 1
ATOM 1116 N N . PRO A 1 255 ? 19.716 9.750 11.167 1.00 56.22 253 PRO A N 1
ATOM 1117 C CA . PRO A 1 255 ? 20.587 9.372 10.038 1.00 54.77 253 PRO A CA 1
ATOM 1118 C C . PRO A 1 255 ? 20.639 10.412 8.934 1.00 53.13 253 PRO A C 1
ATOM 1119 O O . PRO A 1 255 ? 21.699 10.647 8.343 1.00 52.72 253 PRO A O 1
ATOM 1123 N N . PHE A 1 256 ? 19.493 11.020 8.647 1.00 51.46 254 PHE A N 1
ATOM 1124 C CA . PHE A 1 256 ? 19.434 12.050 7.633 1.00 49.21 254 PHE A CA 1
ATOM 1125 C C . PHE A 1 256 ? 20.302 13.232 8.040 1.00 47.89 254 PHE A C 1
ATOM 1126 O O . PHE A 1 256 ? 21.083 13.712 7.250 1.00 47.55 254 PHE A O 1
ATOM 1134 N N . LEU A 1 257 ? 20.144 13.671 9.283 1.00 48.25 255 LEU A N 1
ATOM 1135 C CA . LEU A 1 257 ? 20.868 14.802 9.874 1.00 48.84 255 LEU A CA 1
ATOM 1136 C C . LEU A 1 257 ? 22.386 14.642 9.921 1.00 49.34 255 LEU A C 1
ATOM 1137 O O . LEU A 1 257 ? 23.113 15.648 9.983 1.00 48.61 255 LEU A O 1
ATOM 1142 N N . ARG A 1 258 ? 22.863 13.386 9.903 1.00 49.68 256 ARG A N 1
ATOM 1143 C CA . ARG A 1 258 ? 24.297 13.115 9.931 1.00 50.37 256 ARG A CA 1
ATOM 1144 C C . ARG A 1 258 ? 25.004 13.595 8.663 1.00 49.39 256 ARG A C 1
ATOM 1145 O O . ARG A 1 258 ? 26.206 13.857 8.690 1.00 49.45 256 ARG A O 1
ATOM 1153 N N . ARG A 1 259 ? 24.270 13.729 7.558 1.00 47.81 257 ARG A N 1
ATOM 1154 C CA . ARG A 1 259 ? 24.865 14.308 6.347 1.00 47.54 257 ARG A CA 1
ATOM 1155 C C . ARG A 1 259 ? 24.897 15.840 6.362 1.00 46.34 257 ARG A C 1
ATOM 1156 O O . ARG A 1 259 ? 25.427 16.446 5.449 1.00 46.07 257 ARG A O 1
ATOM 1164 N N . PHE A 1 260 ? 24.331 16.440 7.407 1.00 45.20 258 PHE A N 1
ATOM 1165 C CA . PHE A 1 260 ? 24.288 17.896 7.568 1.00 44.14 258 PHE A CA 1
ATOM 1166 C C . PHE A 1 260 ? 24.940 18.266 8.878 1.00 44.32 258 PHE A C 1
ATOM 1167 O O . PHE A 1 260 ? 24.292 18.380 9.936 1.00 45.15 258 PHE A O 1
ATOM 1175 N N . GLN A 1 261 ? 26.250 18.456 8.797 1.00 44.79 259 GLN A N 1
ATOM 1176 C CA . GLN A 1 261 ? 27.068 18.637 9.986 1.00 45.64 259 GLN A CA 1
ATOM 1177 C C . GLN A 1 261 ? 27.148 20.104 10.353 1.00 45.66 259 GLN A C 1
ATOM 1178 O O . GLN A 1 261 ? 27.667 20.454 11.401 1.00 46.95 259 GLN A O 1
ATOM 1184 N N . LYS A 1 262 ? 26.654 20.980 9.490 1.00 44.40 260 LYS A N 1
ATOM 1185 C CA . LYS A 1 262 ? 26.494 22.364 9.900 1.00 43.12 260 LYS A CA 1
ATOM 1186 C C . LYS A 1 262 ? 24.995 22.685 9.905 1.00 41.73 260 LYS A C 1
ATOM 1187 O O . LYS A 1 262 ? 24.293 22.520 8.893 1.00 40.61 260 LYS A O 1
ATOM 1193 N N . ARG A 1 263 ? 24.502 23.107 11.057 1.00 41.09 261 ARG A N 1
ATOM 1194 C CA . ARG A 1 263 ? 23.080 23.404 11.217 1.00 40.57 261 ARG A CA 1
ATOM 1195 C C . ARG A 1 263 ? 22.966 24.842 11.697 1.00 39.49 261 ARG A C 1
ATOM 1196 O O . ARG A 1 263 ? 23.493 25.187 12.746 1.00 40.63 261 ARG A O 1
ATOM 1204 N N . ILE A 1 264 ? 22.305 25.688 10.931 1.00 36.75 262 ILE A N 1
ATOM 1205 C CA . ILE A 1 264 ? 22.276 27.095 11.276 1.00 35.57 262 ILE A CA 1
ATOM 1206 C C . ILE A 1 264 ? 20.829 27.546 11.460 1.00 34.88 262 ILE A C 1
ATOM 1207 O O . ILE A 1 264 ? 20.022 27.367 10.575 1.00 33.48 262 ILE A O 1
ATOM 1212 N N . TYR A 1 265 ? 20.534 28.145 12.614 1.00 35.18 263 TYR A N 1
ATOM 1213 C CA . TYR A 1 265 ? 19.212 28.701 12.904 1.00 34.20 263 TYR A CA 1
ATOM 1214 C C . TYR A 1 265 ? 19.095 30.055 12.222 1.00 33.82 263 TYR A C 1
ATOM 1215 O O . TYR A 1 265 ? 19.911 30.906 12.457 1.00 32.77 263 TYR A O 1
ATOM 1224 N N . VAL A 1 266 ? 18.078 30.242 11.376 1.00 33.89 264 VAL A N 1
ATOM 1225 C CA . VAL A 1 266 ? 17.828 31.570 10.782 1.00 34.18 264 VAL A CA 1
ATOM 1226 C C . VAL A 1 266 ? 16.656 32.237 11.572 1.00 35.62 264 VAL A C 1
ATOM 1227 O O . VAL A 1 266 ? 15.548 31.751 11.519 1.00 35.40 264 VAL A O 1
ATOM 1231 N N . PRO A 1 267 ? 16.920 33.318 12.326 1.00 36.95 265 PRO A N 1
ATOM 1232 C CA . PRO A 1 267 ? 15.875 33.769 13.244 1.00 37.92 265 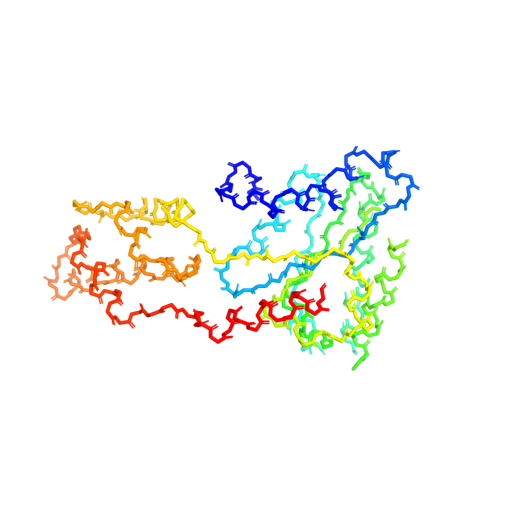PRO A CA 1
ATOM 1233 C C . PRO A 1 267 ? 14.888 34.746 12.606 1.00 38.40 265 PRO A C 1
ATOM 1234 O O . PRO A 1 267 ? 15.095 35.188 11.478 1.00 38.06 265 PRO A O 1
ATOM 1238 N N . LEU A 1 268 ? 13.822 35.058 13.340 1.00 39.09 266 LEU A N 1
ATOM 1239 C CA . LEU A 1 268 ? 12.954 36.189 13.013 1.00 39.14 266 LEU A CA 1
ATOM 1240 C C . LEU A 1 268 ? 13.813 37.423 12.976 1.00 38.70 266 LEU A C 1
ATOM 1241 O O . LEU A 1 268 ? 14.829 37.475 13.660 1.00 38.13 266 LEU A O 1
ATOM 1246 N N . PRO A 1 269 ? 13.423 38.431 12.179 1.00 38.14 267 PRO A N 1
ATOM 1247 C CA . PRO A 1 269 ? 14.263 39.605 12.107 1.00 38.65 267 PRO A CA 1
ATOM 1248 C C . PRO A 1 269 ? 14.211 40.439 13.391 1.00 39.85 267 PRO A C 1
ATOM 1249 O O . PRO A 1 269 ? 13.157 40.549 14.020 1.00 39.25 267 PRO A O 1
ATOM 1253 N N . ASP A 1 270 ? 15.339 41.069 13.701 1.00 40.30 268 ASP A N 1
ATOM 1254 C CA . ASP A 1 270 ? 15.490 41.899 14.881 1.00 42.13 268 ASP A CA 1
ATOM 1255 C C . ASP A 1 270 ? 15.179 43.325 14.444 1.00 41.41 268 ASP A C 1
ATOM 1256 O O . ASP A 1 270 ? 14.797 43.575 13.281 1.00 41.45 268 ASP A O 1
ATOM 1261 N N . PHE A 1 271 ? 15.350 44.264 15.348 1.00 41.11 269 PHE A N 1
ATOM 1262 C CA . PHE A 1 271 ? 14.957 45.632 15.064 1.00 41.38 269 PHE A CA 1
ATOM 1263 C C . PHE A 1 271 ? 15.590 46.190 13.799 1.00 41.26 269 PHE A C 1
ATOM 1264 O O . PHE A 1 271 ? 14.870 46.725 12.900 1.00 40.69 269 PHE A O 1
ATOM 1272 N N . ASN A 1 272 ? 16.922 46.099 13.708 1.00 39.83 270 ASN A N 1
ATOM 1273 C CA . ASN A 1 272 ? 17.614 46.662 12.553 1.00 40.13 270 ASN A CA 1
ATOM 1274 C C . ASN A 1 272 ? 17.185 46.037 11.220 1.00 37.76 270 ASN A C 1
ATOM 1275 O O . ASN A 1 272 ? 17.093 46.721 10.218 1.00 38.26 270 ASN A O 1
ATOM 1280 N N . GLN A 1 273 ? 16.920 44.747 11.229 1.00 35.70 271 GLN A N 1
ATOM 1281 C CA . GLN A 1 273 ? 16.462 44.060 10.021 1.00 36.80 271 GLN A CA 1
ATOM 1282 C C . GLN A 1 273 ? 15.029 44.479 9.609 1.00 35.04 271 GLN A C 1
ATOM 1283 O O . GLN A 1 273 ? 14.719 44.647 8.414 1.00 33.65 271 GLN A O 1
ATOM 1289 N N . ARG A 1 274 ? 14.158 44.592 10.613 1.00 34.03 272 ARG A N 1
ATOM 1290 C CA . ARG A 1 274 ? 12.763 45.032 10.387 1.00 34.06 272 ARG A CA 1
ATOM 1291 C C . ARG A 1 274 ? 12.736 46.408 9.792 1.00 33.25 272 ARG A C 1
ATOM 1292 O O . ARG A 1 274 ? 12.022 46.671 8.799 1.00 33.77 272 ARG A O 1
ATOM 1300 N N . LEU A 1 275 ? 13.575 47.275 10.324 1.00 33.50 273 LEU A N 1
ATOM 1301 C CA . LEU A 1 275 ? 13.659 48.634 9.822 1.00 34.70 273 LEU A CA 1
ATOM 1302 C C . LEU A 1 275 ? 14.102 48.677 8.343 1.00 34.98 273 LEU A C 1
ATOM 1303 O O . LEU A 1 275 ? 13.528 49.406 7.526 1.00 35.05 273 LEU A O 1
ATOM 1308 N N . ALA A 1 276 ? 15.167 47.937 8.024 1.00 35.99 274 ALA A N 1
ATOM 1309 C CA . ALA A 1 276 ? 15.630 47.815 6.630 1.00 36.12 274 ALA A CA 1
ATOM 1310 C C . ALA A 1 276 ? 14.556 47.162 5.750 1.00 36.04 274 ALA A C 1
ATOM 1311 O O . ALA A 1 276 ? 14.394 47.534 4.598 1.00 38.15 274 ALA A O 1
ATOM 1313 N N . LEU A 1 277 ? 13.806 46.202 6.280 1.00 36.18 275 LEU A N 1
ATOM 1314 C CA . LEU A 1 277 ? 12.705 45.614 5.485 1.00 36.02 275 LEU A CA 1
ATOM 1315 C C . LEU A 1 277 ? 11.593 46.641 5.162 1.00 35.59 275 LEU A C 1
ATOM 1316 O O . LEU A 1 277 ? 11.097 46.727 4.018 1.00 33.13 275 LEU A O 1
ATOM 1321 N N . PHE A 1 278 ? 11.209 47.433 6.175 1.00 34.16 276 PHE A N 1
ATOM 1322 C CA . PHE A 1 278 ? 10.204 48.483 5.936 1.00 34.66 276 PHE A CA 1
ATOM 1323 C C . PHE A 1 278 ? 10.711 49.539 4.960 1.00 35.34 276 PHE A C 1
ATOM 1324 O O . PHE A 1 278 ? 9.957 49.992 4.098 1.00 35.04 276 PHE A O 1
ATOM 1332 N N . LYS A 1 279 ? 11.981 49.928 5.100 1.00 36.10 277 LYS A N 1
ATOM 1333 C CA . LYS A 1 279 ? 12.565 50.896 4.181 1.00 38.43 277 LYS A CA 1
ATOM 1334 C C . LYS A 1 279 ? 12.490 50.355 2.762 1.00 38.88 277 LYS A C 1
ATOM 1335 O O . LYS A 1 279 ? 12.118 51.076 1.863 1.00 39.81 277 LYS A O 1
ATOM 1341 N N . TYR A 1 280 ? 12.881 49.095 2.583 1.00 38.97 278 TYR A N 1
ATOM 1342 C CA . TYR A 1 280 ? 12.862 48.467 1.254 1.00 40.18 278 TYR A CA 1
ATOM 1343 C C . TYR A 1 280 ? 11.440 48.355 0.654 1.00 38.91 278 TYR A C 1
ATOM 1344 O O . TYR A 1 280 ? 11.187 48.836 -0.454 1.00 38.51 278 TYR A O 1
ATOM 1353 N N . TYR A 1 281 ? 10.531 47.679 1.363 1.00 37.73 279 TYR A N 1
ATOM 1354 C CA . TYR A 1 281 ? 9.154 47.572 0.880 1.00 37.27 279 TYR A CA 1
ATOM 1355 C C . TYR A 1 281 ? 8.386 48.879 0.751 1.00 37.79 279 TYR A C 1
ATOM 1356 O O . TYR A 1 281 ? 7.623 49.045 -0.216 1.00 37.95 279 TYR A O 1
ATOM 1365 N N . THR A 1 282 ? 8.544 49.808 1.695 1.00 35.98 280 THR A N 1
ATOM 1366 C CA . THR A 1 282 ? 7.817 51.063 1.534 1.00 36.14 280 THR A CA 1
ATOM 1367 C C . THR A 1 282 ? 8.420 52.026 0.502 1.00 37.16 280 THR A C 1
ATOM 1368 O O . THR A 1 282 ? 7.748 52.944 0.079 1.00 35.47 280 THR A O 1
ATOM 1372 N N . SER A 1 283 ? 9.666 51.819 0.076 1.00 39.37 281 SER A N 1
ATOM 1373 C CA . SER A 1 283 ? 10.238 52.719 -0.956 1.00 41.28 281 SER A CA 1
ATOM 1374 C C . SER A 1 283 ? 9.425 52.608 -2.263 1.00 42.10 281 SER A C 1
ATOM 1375 O O . SER A 1 283 ? 9.500 53.456 -3.154 1.00 41.99 281 SER A O 1
ATOM 1378 N N . LYS A 1 284 ? 8.588 51.585 -2.353 1.00 42.57 282 LYS A N 1
ATOM 1379 C CA . LYS A 1 284 ? 7.803 51.381 -3.558 1.00 43.09 282 LYS A CA 1
ATOM 1380 C C . LYS A 1 284 ? 6.426 52.062 -3.506 1.00 42.07 282 LYS A C 1
ATOM 1381 O O . LYS A 1 284 ? 5.695 52.102 -4.489 1.00 41.61 282 LYS A O 1
ATOM 1387 N N . VAL A 1 285 ? 6.082 52.617 -2.352 1.00 40.81 283 VAL A N 1
ATOM 1388 C CA . VAL A 1 285 ? 4.758 53.200 -2.164 1.00 40.60 283 VAL A CA 1
ATOM 1389 C C . VAL A 1 285 ? 4.869 54.640 -1.638 1.00 40.86 283 VAL A C 1
ATOM 1390 O O . VAL A 1 285 ? 5.949 55.087 -1.247 1.00 39.97 283 VAL A O 1
ATOM 1394 N N . LYS A 1 286 ? 3.757 55.361 -1.635 1.00 41.15 284 LYS A N 1
ATOM 1395 C CA . LYS A 1 286 ? 3.748 56.735 -1.196 1.00 42.56 284 LYS A CA 1
ATOM 1396 C C . LYS A 1 286 ? 3.306 56.760 0.253 1.00 41.68 284 LYS A C 1
ATOM 1397 O O . LYS A 1 286 ? 2.144 56.452 0.530 1.00 39.93 284 LYS A O 1
ATOM 1403 N N . LEU A 1 287 ? 4.223 57.154 1.146 1.00 42.40 285 LEU A N 1
ATOM 1404 C CA . LEU A 1 287 ? 3.954 57.266 2.587 1.00 43.85 285 LEU A CA 1
ATOM 1405 C C . LEU A 1 287 ? 3.705 58.704 2.996 1.00 44.62 285 LEU A C 1
ATOM 1406 O O . LEU A 1 287 ? 4.309 59.619 2.464 1.00 45.42 285 LEU A O 1
ATOM 1411 N N . GLY A 1 288 ? 2.823 58.904 3.957 1.00 45.72 286 GLY A N 1
ATOM 1412 C CA . GLY A 1 288 ? 2.733 60.196 4.607 1.00 47.29 286 GLY A CA 1
ATOM 1413 C C . GLY A 1 288 ? 3.828 60.306 5.651 1.00 48.25 286 GLY A C 1
ATOM 1414 O O . GLY A 1 288 ? 4.941 59.809 5.455 1.00 48.77 286 GLY A O 1
ATOM 1415 N N . ASN A 1 289 ? 3.484 60.935 6.769 1.00 49.38 287 ASN A N 1
ATOM 1416 C CA . ASN A 1 289 ? 4.399 61.165 7.907 1.00 50.67 287 ASN A CA 1
ATOM 1417 C C . ASN A 1 289 ? 4.497 59.874 8.725 1.00 49.21 287 ASN A C 1
ATOM 1418 O O . ASN A 1 289 ? 3.874 59.765 9.790 1.00 50.71 287 ASN A O 1
ATOM 1423 N N . VAL A 1 290 ? 5.175 58.864 8.188 1.00 47.29 288 VAL A N 1
ATOM 1424 C CA . VAL A 1 290 ? 5.187 57.565 8.846 1.00 44.68 288 VAL A CA 1
ATOM 1425 C C . VAL A 1 290 ? 6.596 57.343 9.346 1.00 44.49 288 VAL A C 1
ATOM 1426 O O . VAL A 1 290 ? 7.560 57.395 8.568 1.00 43.80 288 VAL A O 1
ATOM 1430 N N . ASP A 1 291 ? 6.738 57.133 10.648 1.00 42.59 289 ASP A N 1
ATOM 1431 C CA . ASP A 1 291 ? 8.071 56.937 11.194 1.00 42.15 289 ASP A CA 1
ATOM 1432 C C . ASP A 1 291 ? 8.441 55.449 11.057 1.00 39.87 289 ASP A C 1
ATOM 1433 O O . ASP A 1 291 ? 7.886 54.623 11.764 1.00 39.38 289 ASP A O 1
ATOM 1438 N N . LEU A 1 292 ? 9.370 55.109 10.161 1.00 38.65 290 LEU A N 1
ATOM 1439 C CA . LEU A 1 292 ? 9.703 53.676 9.959 1.00 38.36 290 LEU A CA 1
ATOM 1440 C C . LEU A 1 292 ? 10.336 53.012 11.181 1.00 36.77 290 LEU A C 1
ATOM 1441 O O . LEU A 1 292 ? 10.169 51.814 11.398 1.00 35.20 290 LEU A O 1
ATOM 1446 N N . GLN A 1 293 ? 11.028 53.787 12.005 1.00 37.79 291 GLN A N 1
ATOM 1447 C CA . GLN A 1 293 ? 11.567 53.216 13.257 1.00 38.64 291 GLN A CA 1
ATOM 1448 C C . GLN A 1 293 ? 10.494 52.743 14.193 1.00 37.23 291 GLN A C 1
ATOM 1449 O O . GLN A 1 293 ? 10.667 51.738 14.848 1.00 37.89 291 GLN A O 1
ATOM 1455 N N . GLU A 1 294 ? 9.361 53.445 14.243 1.00 37.79 292 GLU A N 1
ATOM 1456 C CA . GLU A 1 294 ? 8.240 53.022 15.100 1.00 36.82 292 GLU A CA 1
ATOM 1457 C C . GLU A 1 294 ? 7.511 51.811 14.540 1.00 36.57 292 GLU A C 1
ATOM 1458 O O . GLU A 1 294 ? 7.082 50.942 15.288 1.00 36.93 292 GLU A O 1
ATOM 1464 N N . LEU A 1 295 ? 7.354 51.744 13.209 1.00 36.05 293 LEU A N 1
ATOM 1465 C CA . LEU A 1 295 ? 6.835 50.519 12.583 1.00 36.34 293 LEU A CA 1
ATOM 1466 C C . LEU A 1 295 ? 7.724 49.336 12.908 1.00 35.85 293 LEU A C 1
ATOM 1467 O O . LEU A 1 295 ? 7.246 48.267 13.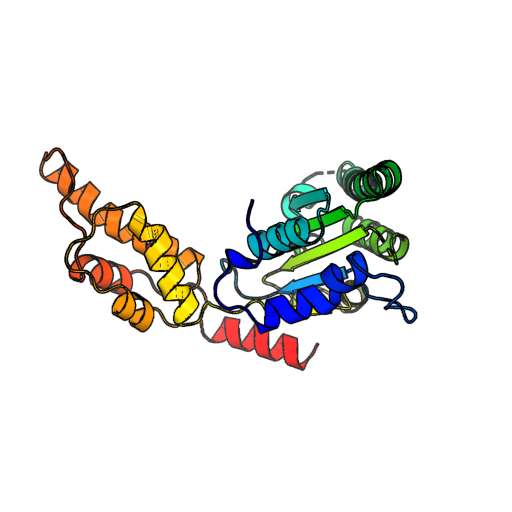263 1.00 37.16 293 LEU A O 1
ATOM 1472 N N . ALA A 1 296 ? 9.035 49.524 12.835 1.00 36.87 294 ALA A N 1
ATOM 1473 C CA . ALA A 1 296 ? 9.935 48.420 13.236 1.00 37.62 294 ALA A CA 1
ATOM 1474 C C . ALA A 1 296 ? 9.786 48.055 14.730 1.00 38.42 294 ALA A C 1
ATOM 1475 O O . ALA A 1 296 ? 9.731 46.862 15.076 1.00 37.99 294 ALA A O 1
ATOM 1477 N N . LYS A 1 297 ? 9.655 49.048 15.616 1.00 40.09 295 LYS A N 1
ATOM 1478 C CA . LYS A 1 297 ? 9.423 48.719 17.067 1.00 42.01 295 LYS A CA 1
ATOM 1479 C C . LYS A 1 297 ? 8.159 47.915 17.277 1.00 42.11 295 LYS A C 1
ATOM 1480 O O . LYS A 1 297 ? 8.126 47.019 18.105 1.00 42.95 295 LYS A O 1
ATOM 1486 N N . MET A 1 298 ? 7.110 48.233 16.515 1.00 42.51 296 MET A N 1
ATOM 1487 C CA . MET A 1 298 ? 5.791 47.632 16.721 1.00 42.75 296 MET A CA 1
ATOM 1488 C C . MET A 1 298 ? 5.702 46.252 16.184 1.00 42.06 296 MET A C 1
ATOM 1489 O O . MET A 1 298 ? 4.697 45.583 16.399 1.00 42.38 296 MET A O 1
ATOM 1494 N N . THR A 1 299 ? 6.726 45.815 15.442 1.00 41.68 297 THR A N 1
ATOM 1495 C CA . THR A 1 299 ? 6.619 44.556 14.709 1.00 38.87 297 THR A CA 1
ATOM 1496 C C . THR A 1 299 ? 7.541 43.465 15.197 1.00 40.23 297 THR A C 1
ATOM 1497 O O . THR A 1 299 ? 7.796 42.476 14.493 1.00 37.82 297 THR A O 1
ATOM 1501 N N . GLU A 1 300 ? 7.949 43.590 16.460 1.00 40.83 298 GLU A N 1
ATOM 1502 C CA . GLU A 1 300 ? 8.757 42.553 17.080 1.00 42.21 298 GLU A CA 1
ATOM 1503 C C . GLU A 1 300 ? 7.976 41.273 17.017 1.00 41.00 298 GLU A C 1
ATOM 1504 O O . GLU A 1 300 ? 6.798 41.260 17.328 1.00 40.94 298 GLU A O 1
ATOM 1510 N N . GLY A 1 301 ? 8.603 40.189 16.556 1.00 40.01 299 GLY A N 1
ATOM 1511 C CA . GLY A 1 301 ? 7.880 38.926 16.387 1.00 37.91 299 GLY A CA 1
ATOM 1512 C C . GLY A 1 301 ? 7.349 38.628 14.983 1.00 37.22 299 GLY A C 1
ATOM 1513 O O . GLY A 1 301 ? 7.002 37.494 14.674 1.00 37.94 299 GLY A O 1
ATOM 1514 N N . TYR A 1 302 ? 7.267 39.626 14.119 1.00 35.66 300 TYR A N 1
ATOM 1515 C CA . TYR A 1 302 ? 6.802 39.366 12.769 1.00 35.07 300 TYR A CA 1
ATOM 1516 C C . TYR A 1 302 ? 8.012 38.907 11.927 1.00 34.75 300 TYR A C 1
ATOM 1517 O O . TYR A 1 302 ? 9.152 39.319 12.201 1.00 34.21 300 TYR A O 1
ATOM 1526 N N . SER A 1 303 ? 7.739 38.082 10.920 1.00 34.57 301 SER A N 1
ATOM 1527 C CA . SER A 1 303 ? 8.757 37.564 10.027 1.00 35.61 301 SER A CA 1
ATOM 1528 C C . SER A 1 303 ? 9.023 38.550 8.882 1.00 35.88 301 SER A C 1
ATOM 1529 O O . SER A 1 303 ? 8.243 39.493 8.677 1.00 36.37 301 SER A O 1
ATOM 1532 N N . ALA A 1 304 ? 10.097 38.346 8.108 1.00 35.83 302 ALA A N 1
ATOM 1533 C CA . ALA A 1 304 ? 10.307 39.173 6.876 1.00 35.76 302 ALA A CA 1
ATOM 1534 C C . ALA A 1 304 ? 9.126 39.163 5.928 1.00 34.61 302 ALA A C 1
ATOM 1535 O O . ALA A 1 304 ? 8.734 40.200 5.376 1.00 34.49 302 ALA A O 1
ATOM 1537 N N . SER A 1 305 ? 8.552 38.002 5.707 1.00 35.08 303 SER A N 1
ATOM 1538 C CA . SER A 1 305 ? 7.433 37.939 4.777 1.00 36.58 303 SER A CA 1
ATOM 1539 C C . SER A 1 305 ? 6.122 38.522 5.366 1.00 35.81 303 SER A C 1
ATOM 1540 O O . SER A 1 305 ? 5.306 39.020 4.598 1.00 36.77 303 SER A O 1
ATOM 1543 N N . ASP A 1 306 ? 5.938 38.475 6.696 1.00 34.85 304 ASP A N 1
ATOM 1544 C CA . ASP A 1 306 ? 4.824 39.160 7.368 1.00 34.29 304 ASP A CA 1
ATOM 1545 C C . ASP A 1 306 ? 4.972 40.654 7.071 1.00 33.15 304 ASP A C 1
ATOM 1546 O O . ASP A 1 306 ? 3.982 41.299 6.774 1.00 34.08 304 ASP A O 1
ATOM 1551 N N . ILE A 1 307 ? 6.190 41.184 7.168 1.00 31.23 305 ILE A N 1
ATOM 1552 C CA . ILE A 1 307 ? 6.437 42.597 6.937 1.00 32.00 305 ILE A CA 1
ATOM 1553 C C . ILE A 1 307 ? 6.080 43.043 5.515 1.00 32.62 305 ILE A C 1
ATOM 1554 O O . ILE A 1 307 ? 5.427 44.080 5.318 1.00 32.65 305 ILE A O 1
ATOM 1559 N N . ARG A 1 308 ? 6.480 42.248 4.536 1.00 31.38 306 ARG A N 1
ATOM 1560 C CA . ARG A 1 308 ? 6.064 42.487 3.154 1.00 32.83 306 ARG A CA 1
ATOM 1561 C C . ARG A 1 308 ? 4.546 42.500 3.030 1.00 32.16 306 ARG A C 1
ATOM 1562 O O . ARG A 1 308 ? 4.011 43.398 2.425 1.00 31.78 306 ARG A O 1
ATOM 1570 N N . ASP A 1 309 ? 3.877 41.500 3.613 1.00 32.76 307 ASP A N 1
ATOM 1571 C CA . ASP A 1 309 ? 2.424 41.442 3.714 1.00 34.30 307 ASP A CA 1
ATOM 1572 C C . ASP A 1 309 ? 1.751 42.645 4.426 1.00 32.85 307 ASP A C 1
ATOM 1573 O O . ASP A 1 309 ? 0.670 43.033 4.061 1.00 32.05 307 ASP A O 1
ATOM 1578 N N . ILE A 1 310 ? 2.363 43.162 5.475 1.00 32.37 308 ILE A N 1
ATOM 1579 C CA . ILE A 1 310 ? 1.851 44.330 6.164 1.00 30.57 308 ILE A CA 1
ATOM 1580 C C . ILE A 1 310 ? 1.868 45.533 5.198 1.00 30.23 308 ILE A C 1
ATOM 1581 O O . ILE A 1 310 ? 0.876 46.246 5.081 1.00 29.92 308 ILE A O 1
ATOM 1586 N N . VAL A 1 311 ? 2.983 45.757 4.508 1.00 29.35 309 VAL A N 1
ATOM 1587 C CA . VAL A 1 311 ? 3.087 46.893 3.602 1.00 30.73 309 VAL A CA 1
ATOM 1588 C C . VAL A 1 311 ? 2.069 46.760 2.437 1.00 30.83 309 VAL A C 1
ATOM 1589 O O . VAL A 1 311 ? 1.338 47.702 2.111 1.00 30.97 309 VAL A O 1
ATOM 1593 N N . GLN A 1 312 ? 1.990 45.568 1.870 1.00 31.43 310 GLN A N 1
ATOM 1594 C CA . GLN A 1 312 ? 1.006 45.275 0.813 1.00 33.12 310 GLN A CA 1
ATOM 1595 C C . GLN A 1 312 ? -0.418 45.551 1.280 1.00 31.82 310 GLN A C 1
ATOM 1596 O O . GLN A 1 312 ? -1.212 46.077 0.548 1.00 30.69 310 GLN A O 1
ATOM 1602 N N . SER A 1 313 ? -0.734 45.172 2.522 1.00 30.62 311 SER A N 1
ATOM 1603 C CA . SER A 1 313 ? -2.073 45.345 3.048 1.00 30.79 311 SER A CA 1
ATOM 1604 C C . SER A 1 313 ? -2.348 46.816 3.340 1.00 30.41 311 SER A C 1
ATOM 1605 O O . SER A 1 313 ? -3.461 47.276 3.136 1.00 31.11 311 SER A O 1
ATOM 1608 N N . ALA A 1 314 ? -1.353 47.536 3.857 1.00 29.44 312 ALA A N 1
ATOM 1609 C CA . ALA A 1 314 ? -1.534 48.973 4.115 1.00 29.37 312 ALA A CA 1
ATOM 1610 C C . ALA A 1 314 ? -1.744 49.718 2.781 1.00 30.20 312 ALA A C 1
ATOM 1611 O O . ALA A 1 314 ? -2.606 50.601 2.659 1.00 30.21 312 ALA A O 1
ATOM 1613 N N . HIS A 1 315 ? -0.953 49.358 1.781 1.00 29.90 313 HIS A N 1
ATOM 1614 C CA . HIS A 1 315 ? -1.170 49.917 0.425 1.00 31.63 313 HIS A CA 1
ATOM 1615 C C . HIS A 1 315 ? -2.537 49.590 -0.194 1.00 31.47 313 HIS A C 1
ATOM 1616 O O . HIS A 1 315 ? -3.184 50.449 -0.839 1.00 32.32 313 HIS A O 1
ATOM 1623 N N . MET A 1 316 ? -2.971 48.347 0.005 1.00 31.62 314 MET A N 1
ATOM 1624 C CA . MET A 1 316 ? -4.275 47.926 -0.423 1.00 31.75 314 MET A CA 1
ATOM 1625 C C . MET A 1 316 ? 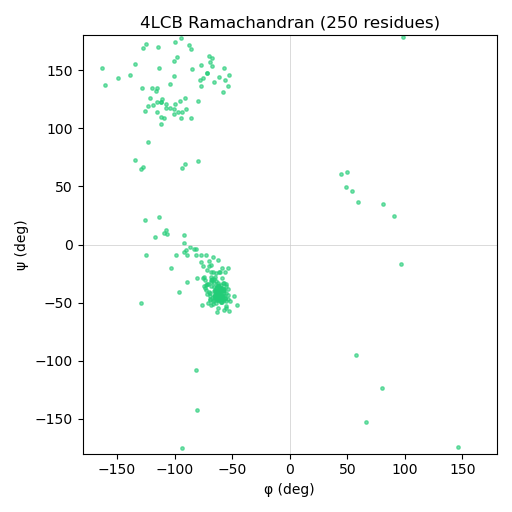-5.396 48.768 0.202 1.00 31.31 314 MET A C 1
ATOM 1626 O O . MET A 1 316 ? -6.373 49.078 -0.499 1.00 30.38 314 MET A O 1
ATOM 1631 N N . ARG A 1 317 ? -5.292 49.132 1.498 1.00 30.01 315 ARG A N 1
ATOM 1632 C CA . ARG A 1 317 ? -6.252 50.076 2.069 1.00 30.01 315 ARG A CA 1
ATOM 1633 C C . ARG A 1 317 ? -6.418 51.365 1.273 1.00 28.76 315 ARG A C 1
ATOM 1634 O O . ARG A 1 317 ? -7.541 51.790 1.087 1.00 29.64 315 ARG A O 1
ATOM 1642 N N . VAL A 1 318 ? -5.327 52.025 0.886 1.00 27.98 316 VAL A N 1
ATOM 1643 C CA . VAL A 1 318 ? -5.458 53.284 0.173 1.00 28.13 316 VAL A CA 1
ATOM 1644 C C . VAL A 1 318 ? -5.916 53.101 -1.285 1.00 28.42 316 VAL A C 1
ATOM 1645 O O . VAL A 1 318 ? -6.630 53.959 -1.826 1.00 28.38 316 VAL A O 1
ATOM 1649 N N . VAL A 1 319 ? -5.539 51.970 -1.886 1.00 28.56 317 VAL A N 1
ATOM 1650 C CA . VAL A 1 319 ? -5.926 51.668 -3.287 1.00 28.85 317 VAL A CA 1
ATOM 1651 C C . VAL A 1 319 ? -7.429 51.405 -3.363 1.00 30.17 317 VAL A C 1
ATOM 1652 O O . VAL A 1 319 ? -8.154 51.917 -4.256 1.00 29.70 317 VAL A O 1
ATOM 1656 N N . LYS A 1 320 ? -7.914 50.619 -2.405 1.00 30.87 318 LYS A N 1
ATOM 1657 C CA . LYS A 1 320 ? -9.324 50.289 -2.292 1.00 33.78 318 LYS A CA 1
ATOM 1658 C C . LYS A 1 320 ? -10.148 51.593 -2.085 1.00 33.61 318 LYS A C 1
ATOM 1659 O O . LYS A 1 320 ? -11.173 51.796 -2.759 1.00 33.10 318 LYS A O 1
ATOM 1665 N N . GLU A 1 321 ? -9.680 52.475 -1.190 1.00 33.50 319 GLU A N 1
ATOM 1666 C CA . GLU A 1 321 ? -10.329 53.796 -0.997 1.00 34.39 319 GLU A CA 1
ATOM 1667 C C . GLU A 1 321 ? -10.347 54.611 -2.284 1.00 34.29 319 GLU A C 1
ATOM 1668 O O . GLU A 1 321 ? -11.360 55.214 -2.591 1.00 33.96 319 GLU A O 1
ATOM 1674 N N . MET A 1 322 ? -9.214 54.646 -2.996 1.00 33.70 320 MET A N 1
ATOM 1675 C CA . MET A 1 322 ? -9.124 55.349 -4.259 1.00 35.17 320 MET A CA 1
ATOM 1676 C C . MET A 1 322 ? -10.192 54.872 -5.255 1.00 35.62 320 MET A C 1
ATOM 1677 O O . MET A 1 322 ? -10.905 55.686 -5.827 1.00 36.67 320 MET A O 1
ATOM 1682 N N . PHE A 1 323 ? -10.336 53.564 -5.439 1.00 35.71 321 PHE A N 1
ATOM 1683 C CA . PHE A 1 323 ? -11.370 53.047 -6.333 1.00 36.31 321 PHE A CA 1
ATOM 1684 C C . PHE A 1 323 ? -12.794 53.350 -5.817 1.00 37.61 321 PHE A C 1
ATOM 1685 O O . PHE A 1 323 ? -13.677 53.782 -6.579 1.00 37.07 321 PHE A O 1
ATOM 1693 N N . GLU A 1 324 ? -13.020 53.158 -4.522 1.00 38.25 322 GLU A N 1
ATOM 1694 C CA . GLU A 1 324 ? -14.362 53.363 -3.981 1.00 40.14 322 GLU A CA 1
ATOM 1695 C C . GLU A 1 324 ? -14.776 54.823 -4.074 1.00 40.53 322 GLU A C 1
ATOM 1696 O O . GLU A 1 324 ? -15.959 55.129 -4.234 1.00 40.25 322 GLU A O 1
ATOM 1702 N N . LYS A 1 325 ? -13.798 55.717 -4.012 1.00 40.67 323 LYS A N 1
ATOM 1703 C CA . LYS A 1 325 ? -14.071 57.147 -4.175 1.00 42.11 323 LYS A CA 1
ATOM 1704 C C . LYS A 1 325 ? -13.957 57.677 -5.614 1.00 42.52 323 LYS A C 1
ATOM 1705 O O . LYS A 1 325 ? -14.148 58.877 -5.835 1.00 43.24 323 LYS A O 1
ATOM 1711 N N . ASN A 1 326 ? -13.653 56.796 -6.563 1.00 42.51 324 ASN A N 1
ATOM 1712 C CA . ASN A 1 326 ? -13.342 57.181 -7.948 1.00 44.75 324 ASN A CA 1
ATOM 1713 C C . ASN A 1 326 ? -12.310 58.302 -8.081 1.00 44.09 324 ASN A C 1
ATOM 1714 O O . ASN A 1 326 ? -12.534 59.266 -8.792 1.00 45.82 324 ASN A O 1
ATOM 1719 N N . LEU A 1 327 ? -11.180 58.181 -7.386 1.00 42.02 325 LEU A N 1
ATOM 1720 C CA . LEU A 1 327 ? -10.086 59.146 -7.484 1.00 39.54 325 LEU A CA 1
ATOM 1721 C C . LEU A 1 327 ? -9.096 58.502 -8.429 1.00 38.91 325 LEU A C 1
ATOM 1722 O O . LEU A 1 327 ? -9.287 57.358 -8.762 1.00 38.23 325 LEU A O 1
ATOM 1727 N N . SER A 1 328 ? -8.033 59.202 -8.815 1.00 38.30 326 SER A N 1
ATOM 1728 C CA . SER A 1 328 ? -7.062 58.692 -9.799 1.00 39.02 326 SER A CA 1
ATOM 1729 C C . SER A 1 328 ? -5.773 58.205 -9.214 1.00 37.26 326 SER A C 1
ATOM 1730 O O . SER A 1 328 ? -5.069 57.459 -9.884 1.00 36.29 326 SER A O 1
ATOM 1733 N N . GLU A 1 329 ? -5.454 58.645 -7.999 1.00 35.54 327 GLU A N 1
ATOM 1734 C CA . GLU A 1 329 ? -4.271 58.180 -7.289 1.00 35.53 327 GLU A CA 1
ATOM 1735 C C . GLU A 1 329 ? -4.608 57.954 -5.823 1.00 34.96 327 GLU A C 1
ATOM 1736 O O . GLU A 1 329 ? -5.431 58.650 -5.271 1.00 34.08 327 GLU A O 1
ATOM 1742 N N . PRO A 1 330 ? -3.984 56.954 -5.209 1.00 33.67 328 PRO A N 1
ATOM 1743 C CA . PRO A 1 330 ? -4.315 56.734 -3.790 1.00 33.97 328 PRO A CA 1
ATOM 1744 C C . PRO A 1 330 ? -3.774 57.878 -2.935 1.00 34.32 328 PRO A C 1
ATOM 1745 O O . PRO A 1 330 ? -2.802 58.492 -3.291 1.00 34.90 328 PRO A O 1
ATOM 1749 N N . ARG A 1 331 ? -4.357 58.083 -1.778 1.00 34.47 329 ARG A N 1
ATOM 1750 C CA . ARG A 1 331 ? -3.752 58.973 -0.786 1.00 35.11 329 ARG A CA 1
ATOM 1751 C C . ARG A 1 331 ? -2.492 58.337 -0.197 1.00 34.50 329 ARG A C 1
ATOM 1752 O O . ARG A 1 331 ? -2.279 57.131 -0.316 1.00 33.77 329 ARG A O 1
ATOM 1760 N N . GLU A 1 332 ? -1.653 59.160 0.430 1.00 34.01 330 GLU A N 1
ATOM 1761 C CA . GLU A 1 332 ? -0.510 58.705 1.195 1.00 34.74 330 GLU A CA 1
ATOM 1762 C C . GLU A 1 332 ? -0.942 57.737 2.289 1.00 33.26 330 GLU A C 1
ATOM 1763 O O . GLU A 1 332 ? -2.003 57.946 2.898 1.00 32.82 330 GLU A O 1
ATOM 1769 N N . ILE A 1 333 ? -0.125 56.701 2.515 1.00 31.64 331 ILE A N 1
ATOM 1770 C CA . ILE A 1 333 ? -0.362 55.713 3.552 1.00 31.32 331 ILE A CA 1
ATOM 1771 C C . ILE A 1 333 ? 0.049 56.403 4.897 1.00 31.82 331 ILE A C 1
ATOM 1772 O O . ILE A 1 333 ? 1.119 57.039 4.968 1.00 30.64 331 ILE A O 1
ATOM 1777 N N . THR A 1 334 ? -0.758 56.236 5.939 1.00 31.84 332 THR A N 1
ATOM 1778 C CA . THR A 1 334 ? -0.464 56.924 7.225 1.00 32.74 332 THR A CA 1
ATOM 1779 C C . THR A 1 334 ? -0.136 55.884 8.305 1.00 33.15 332 THR A C 1
ATOM 1780 O O . THR A 1 334 ? -0.380 54.679 8.129 1.00 32.71 332 THR A O 1
ATOM 1784 N N . MET A 1 335 ? 0.354 56.352 9.455 1.00 33.61 333 MET A N 1
ATOM 1785 C CA . MET A 1 335 ? 0.448 55.461 10.613 1.00 34.47 333 MET A CA 1
ATOM 1786 C C . MET A 1 335 ? -0.873 54.786 10.947 1.00 33.07 333 MET A C 1
ATOM 1787 O O . MET A 1 335 ? -0.904 53.615 11.305 1.00 33.14 333 MET A O 1
ATOM 1792 N N . ASP A 1 336 ? -1.987 55.506 10.807 1.00 33.01 334 ASP A N 1
ATOM 1793 C CA . ASP A 1 336 ? -3.295 54.910 11.084 1.00 33.21 334 ASP A CA 1
ATOM 1794 C C . ASP A 1 336 ? -3.531 53.667 10.215 1.00 32.74 334 ASP A C 1
ATOM 1795 O O . ASP A 1 336 ? -4.082 52.668 10.678 1.00 31.81 334 ASP A O 1
ATOM 1800 N N . ASP A 1 337 ? -3.103 53.730 8.949 1.00 31.22 335 ASP A N 1
ATOM 1801 C CA . ASP A 1 337 ? -3.271 52.554 8.077 1.00 30.71 335 ASP A CA 1
ATOM 1802 C C . ASP A 1 337 ? -2.475 51.375 8.583 1.00 28.25 335 ASP A C 1
ATOM 1803 O O . ASP A 1 337 ? -2.963 50.267 8.601 1.00 29.17 335 ASP A O 1
ATOM 1808 N N . PHE A 1 338 ? -1.224 51.608 8.945 1.00 28.54 336 PHE A N 1
ATOM 1809 C CA . PHE A 1 338 ? -0.407 50.518 9.466 1.00 30.14 336 PHE A CA 1
ATOM 1810 C C . PHE A 1 338 ? -0.978 49.953 10.757 1.00 29.51 336 PHE A C 1
ATOM 1811 O O . PHE A 1 338 ? -1.046 48.736 10.917 1.00 29.66 336 PHE A O 1
ATOM 1819 N N . LYS A 1 339 ? -1.403 50.810 11.658 1.00 29.10 337 LYS A N 1
ATOM 1820 C CA . LYS A 1 339 ? -2.003 50.247 12.907 1.00 31.54 337 LYS A CA 1
ATOM 1821 C C . LYS A 1 339 ? -3.264 49.464 12.629 1.00 32.18 337 LYS A C 1
ATOM 1822 O O . LYS A 1 339 ? -3.474 48.424 13.249 1.00 32.96 337 LYS A O 1
ATOM 1828 N N . GLU A 1 340 ? -4.089 49.913 11.678 1.00 32.16 338 GLU A N 1
ATOM 1829 C CA . GLU A 1 340 ? -5.305 49.126 11.353 1.00 32.71 338 GLU A CA 1
ATOM 1830 C C . GLU A 1 340 ? -4.941 47.752 10.780 1.00 32.32 338 GLU A C 1
ATOM 1831 O O . GLU A 1 340 ? -5.586 46.755 11.063 1.00 32.58 338 GLU A O 1
ATOM 1837 N N . VAL A 1 341 ? -3.880 47.697 9.982 1.00 32.16 339 VAL A N 1
ATOM 1838 C CA . VAL A 1 341 ? -3.400 46.410 9.465 1.00 32.77 339 VAL A CA 1
ATOM 1839 C C . VAL A 1 341 ? -2.896 45.532 10.624 1.00 33.21 339 VAL A C 1
ATOM 1840 O O . VAL A 1 341 ? -3.224 44.362 10.683 1.00 33.51 339 VAL A O 1
ATOM 1844 N N . LEU A 1 342 ? -2.135 46.095 11.544 1.00 34.31 340 LEU A N 1
ATOM 1845 C CA . LEU A 1 342 ? -1.556 45.284 12.649 1.00 36.40 340 LEU A CA 1
ATOM 1846 C C . LEU A 1 342 ? -2.617 44.771 13.652 1.00 38.10 340 LEU A C 1
ATOM 1847 O O . LEU A 1 342 ? -2.398 43.758 14.314 1.00 37.55 340 LEU A O 1
ATOM 1852 N N . LYS A 1 343 ? -3.770 45.444 13.740 1.00 39.75 341 LYS A N 1
ATOM 1853 C CA . LYS A 1 343 ? -4.902 44.905 14.544 1.00 42.24 341 LYS A CA 1
ATOM 1854 C C . LYS A 1 343 ? -5.424 43.573 14.014 1.00 43.16 341 LYS A C 1
ATOM 1855 O O . LYS A 1 343 ? -5.853 42.765 14.798 1.00 44.40 341 LYS A O 1
ATOM 1861 N N . ILE A 1 344 ? -5.416 43.378 12.692 1.00 44.01 342 ILE A N 1
ATOM 1862 C CA . ILE A 1 344 ? -5.942 42.179 12.023 1.00 45.55 342 ILE A CA 1
ATOM 1863 C C . ILE A 1 344 ? -4.836 41.139 11.712 1.00 45.56 342 ILE A C 1
ATOM 1864 O O . ILE A 1 344 ? -5.031 39.936 11.855 1.00 45.37 342 ILE A O 1
ATOM 1869 N N . ARG A 1 345 ? -3.681 41.611 11.267 1.00 45.15 343 ARG A N 1
ATOM 1870 C CA . ARG A 1 345 ? -2.589 40.715 10.874 1.00 45.28 343 ARG A CA 1
ATOM 1871 C C . ARG A 1 345 ? -1.630 40.496 12.044 1.00 44.24 343 ARG A C 1
ATOM 1872 O O . ARG A 1 345 ? -0.915 41.405 12.457 1.00 43.79 343 ARG A O 1
ATOM 1880 N N . LYS A 1 346 ? -1.655 39.296 12.607 1.00 44.53 344 LYS A N 1
ATOM 1881 C CA . LYS A 1 346 ? -0.795 38.913 13.736 1.00 44.55 344 LYS A CA 1
ATOM 1882 C C . LYS A 1 346 ? 0.456 38.133 13.240 1.00 43.93 344 LYS A C 1
ATOM 1883 O O . LYS A 1 346 ? 0.443 37.616 12.129 1.00 42.46 344 LYS A O 1
ATOM 1889 N N . PRO A 1 347 ? 1.529 38.043 14.067 1.00 44.37 345 PRO A N 1
ATOM 1890 C CA . PRO A 1 347 ? 2.713 37.300 13.609 1.00 44.45 345 PRO A CA 1
ATOM 1891 C C . PRO A 1 347 ? 2.314 35.891 13.165 1.00 44.80 345 PRO A C 1
ATOM 1892 O O . PRO A 1 347 ? 1.536 35.253 13.836 1.00 43.93 345 PRO A O 1
ATOM 1896 N N . SER A 1 348 ? 2.824 35.398 12.038 1.00 45.42 346 SER A N 1
ATOM 1897 C CA . SER A 1 348 ? 2.415 34.069 11.606 1.00 46.62 346 SER A CA 1
ATOM 1898 C C . SER A 1 348 ? 3.235 32.958 12.303 1.00 47.47 346 SER A C 1
ATOM 1899 O O . SER A 1 348 ? 2.957 31.779 12.132 1.00 47.51 346 SER A O 1
ATOM 1902 N N . VAL A 1 349 ? 4.215 33.359 13.104 1.00 48.13 347 VAL A N 1
ATOM 1903 C CA . VAL A 1 349 ? 5.002 32.438 13.937 1.00 49.18 347 VAL A CA 1
ATOM 1904 C C . VAL A 1 349 ? 4.726 32.770 15.405 1.00 50.80 347 VAL A C 1
ATOM 1905 O O . VAL A 1 349 ? 5.065 33.851 15.871 1.00 50.84 347 VAL A O 1
ATOM 1909 N N . ASN A 1 350 ? 4.089 31.860 16.129 1.00 53.48 348 ASN A N 1
ATOM 1910 C CA . ASN A 1 350 ? 3.767 32.126 17.552 1.00 56.94 348 ASN A CA 1
ATOM 1911 C C . ASN A 1 350 ? 4.826 31.566 18.514 1.00 58.33 348 ASN A C 1
ATOM 1912 O O . ASN A 1 350 ? 5.795 30.929 18.062 1.00 58.74 348 ASN A O 1
ATOM 1917 N N . GLN A 1 351 ? 4.643 31.804 19.816 1.00 59.99 349 GLN A N 1
ATOM 1918 C CA . GLN A 1 351 ? 5.567 31.338 20.872 1.00 61.42 349 GLN A CA 1
ATOM 1919 C C . GLN A 1 351 ? 5.818 29.832 20.849 1.00 61.24 349 GLN A C 1
ATOM 1920 O O . GLN A 1 351 ? 6.949 29.393 21.039 1.00 62.04 349 GLN A O 1
ATOM 1926 N N . GLU A 1 352 ? 4.762 29.053 20.633 1.00 61.30 350 GLU A N 1
ATOM 1927 C CA . GLU A 1 352 ? 4.848 27.598 20.579 1.00 61.06 350 GLU A CA 1
ATOM 1928 C C . GLU A 1 352 ? 5.864 27.140 19.557 1.00 59.95 350 GLU A C 1
ATOM 1929 O O . GLU A 1 352 ? 6.762 26.350 19.870 1.00 59.78 350 GLU A O 1
ATOM 1935 N N . LEU A 1 353 ? 5.702 27.617 18.322 1.00 58.54 351 LEU A N 1
ATOM 1936 C CA . LEU A 1 353 ? 6.586 27.226 17.238 1.00 56.65 351 LEU A CA 1
ATOM 1937 C C . LEU A 1 353 ? 8.050 27.610 17.521 1.00 55.73 351 LEU A C 1
ATOM 1938 O O . LEU A 1 353 ? 8.947 26.814 17.245 1.00 55.49 351 LEU A O 1
ATOM 1943 N N . LEU A 1 354 ? 8.273 28.783 18.125 1.00 54.37 352 LEU A N 1
ATOM 1944 C CA . LEU A 1 354 ? 9.615 29.265 18.483 1.00 53.55 352 LEU A CA 1
ATOM 1945 C C . LEU A 1 354 ? 10.318 28.415 19.541 1.00 54.05 352 LEU A C 1
ATOM 1946 O O . LEU A 1 354 ? 11.538 28.176 19.459 1.00 53.15 352 LEU A O 1
ATOM 1951 N N . LYS A 1 355 ? 9.553 27.968 20.534 1.00 53.38 353 LYS A N 1
ATOM 1952 C CA . LYS A 1 355 ? 10.088 27.069 21.556 1.00 53.41 353 LYS A CA 1
ATOM 1953 C C . LYS A 1 355 ? 10.404 25.695 20.962 1.00 52.06 353 LYS A C 1
ATOM 1954 O O . LYS A 1 355 ? 11.310 25.039 21.415 1.00 52.68 353 LYS A O 1
ATOM 1960 N N . ALA A 1 356 ? 9.665 25.266 19.943 1.00 51.51 354 ALA A N 1
ATOM 1961 C CA . ALA A 1 356 ? 10.018 24.051 19.228 1.00 51.36 354 ALA A CA 1
ATOM 1962 C C . ALA A 1 356 ? 11.394 24.176 18.576 1.00 51.74 354 ALA A C 1
ATOM 1963 O O . ALA A 1 356 ? 12.168 23.231 18.634 1.00 51.75 354 ALA A O 1
ATOM 1965 N N . TYR A 1 357 ? 11.718 25.339 17.999 1.00 52.05 355 TYR A N 1
ATOM 1966 C CA . TYR A 1 357 ? 13.059 25.530 17.414 1.00 52.22 355 TYR A CA 1
ATOM 1967 C C . TYR A 1 357 ? 14.171 25.491 18.460 1.00 54.00 355 TYR A C 1
ATOM 1968 O O . TYR A 1 357 ? 15.183 24.851 18.216 1.00 53.86 355 TYR A O 1
ATOM 1977 N N . GLU A 1 358 ? 13.988 26.180 19.596 1.00 56.52 356 GLU A N 1
ATOM 1978 C CA . GLU A 1 358 ? 14.918 26.116 20.741 1.00 59.08 356 GLU A CA 1
ATOM 1979 C C . GLU A 1 358 ? 15.130 24.689 21.263 1.00 59.61 356 GLU A C 1
ATOM 1980 O O . GLU A 1 358 ? 16.269 24.285 21.508 1.00 59.97 356 GLU A O 1
ATOM 1986 N N . ALA A 1 359 ? 14.038 23.945 21.438 1.00 60.30 357 ALA A N 1
ATOM 1987 C CA . ALA A 1 359 ? 14.101 22.550 21.896 1.00 61.29 357 ALA A CA 1
ATOM 1988 C C . ALA A 1 359 ? 14.863 21.679 20.895 1.00 61.72 357 ALA A C 1
ATOM 1989 O O . ALA A 1 359 ? 15.744 20.913 21.280 1.00 61.93 357 ALA A O 1
ATOM 1991 N N . TRP A 1 360 ? 14.542 21.804 19.611 1.00 61.70 358 TRP A N 1
ATOM 1992 C CA . TRP A 1 360 ? 15.286 21.061 18.601 1.00 61.60 358 TRP A CA 1
ATOM 1993 C C . TRP A 1 360 ? 16.783 21.418 18.583 1.00 63.05 358 TRP A C 1
ATOM 1994 O O . TRP A 1 360 ? 17.616 20.532 18.441 1.00 63.69 358 TRP A O 1
ATOM 2005 N N . THR A 1 361 ? 17.108 22.700 18.734 1.00 64.42 359 THR A N 1
ATOM 2006 C CA . THR A 1 361 ? 18.486 23.187 18.757 1.00 66.48 359 THR A CA 1
ATOM 2007 C C . THR A 1 361 ? 19.306 22.628 19.926 1.00 68.57 359 THR A C 1
ATOM 2008 O O . THR A 1 361 ? 20.388 22.066 19.716 1.00 68.73 359 THR A O 1
ATOM 2012 N N . GLU A 1 362 ? 18.804 22.796 21.150 1.00 70.54 360 GLU A N 1
ATOM 2013 C CA . GLU A 1 362 ? 19.473 22.217 22.318 1.00 72.65 360 GLU A CA 1
ATOM 2014 C C . GLU A 1 362 ? 19.609 20.696 22.178 1.00 73.24 360 GLU A C 1
ATOM 2015 O O . GLU A 1 362 ? 20.635 20.142 22.538 1.00 74.08 360 GLU A O 1
ATOM 2021 N N . LYS A 1 363 ? 18.593 20.028 21.636 1.00 74.05 361 LYS A N 1
ATOM 2022 C CA . LYS A 1 363 ? 18.680 18.593 21.355 1.00 74.59 361 LYS A CA 1
ATOM 2023 C C . LYS A 1 363 ? 19.712 18.270 20.263 1.00 74.79 361 LYS A C 1
ATOM 2024 O O . LYS A 1 363 ? 20.363 17.234 20.324 1.00 75.37 361 LYS A O 1
ATOM 2030 N N . PHE A 1 364 ? 19.875 19.164 19.285 1.00 74.82 362 PHE A N 1
ATOM 2031 C CA . PHE A 1 364 ? 20.749 18.905 18.131 1.00 74.77 362 PHE A CA 1
ATOM 2032 C C . PHE A 1 364 ? 21.729 20.061 17.853 1.00 74.33 362 PHE A C 1
ATOM 2033 O O . PHE A 1 364 ? 22.476 20.041 16.870 1.00 73.78 362 PHE A O 1
#

Sequence (252 aa):
KVSFSDIVGLDDVKEALKEAIIYPSKRPDLFPLGWPRGILLYGPPGNGKTMLAAAVANEIDSYFIHVDAASIMSKGEAEKNVAKIFNTAREYSKKDNKPAIIFVDEIDALLVRVRNQFLKEMDGIMMVYVIGATNKPWRLDEPFLRRFQKRIYVPLPDFNQRLALFKYYTSKVKLGNVDLQELAKMTEGYSASDIRDIVQSAHMRVVKEMFEKNLSEPREITMDDFKEVLKIRKPSVNQELLKAYEAWTEKF

Solvent-accessible surface area: 13682 Å² total; per-residue (Å²): 210,21,29,16,109,77,12,68,21,17,94,119,8,31,100,14,0,67,95,2,0,6,106,0,16,127,122,60,94,105,53,121,182,40,46,39,40,1,0,0,0,6,0,0,58,32,10,23,19,55,78,0,0,22,0,0,6,70,53,15,97,18,68,66,41,97,12,56,0,44,59,9,70,96,109,89,116,7,65,159,32,3,28,145,22,2,70,48,0,75,111,116,5,168,163,60,144,66,18,0,0,1,0,3,48,71,0,1,15,3,108,131,186,14,38,77,38,5,9,140,16,0,71,56,19,112,63,6,0,0,0,0,2,3,48,78,0,101,94,7,57,100,52,0,1,131,52,0,106,50,67,9,69,0,45,27,6,72,63,88,22,11,21,28,35,0,115,124,43,5,89,138,31,106,44,20,160,18,74,32,93,74,0,0,118,72,0,139,22,13,0,22,48,9,0,118,54,0,6,106,24,0,51,111,83,1,38,121,41,21,146,131,122,137,97,101,113,22,90,102,0,54,40,88,1,0,106,52,10,16,129,151,94,129,50,84,6,86,136,143,55,43,116,35,2,111,66,13,61,166,162,81

B-factor: mean 46.76, std 11.4, range [26.84, 84.28]

Nearest PDB structures (foldseek):
  4lcb-assembly1_A  TM=1.004E+00  e=6.720E-48  Acidianus hospitalis W1
  4lgm-assembly1_A  TM=9.847E-01  e=3.305E-38  Saccharolobus solfataricus P2
  2qpa-assembly1_A  TM=8.970E-01  e=1.675E-20  Saccharomyces cerevisiae
  7zbh-assembly1_K  TM=8.447E-01  e=4.737E-16  Borreliella burgdorferi B31
  5zql-assembly1_B  TM=8.160E-01  e=1.306E-16  Homo sapiens

Radius of gyration: 20.94 Å; Cα contacts (8 Å, |Δi|>4): 387; chains: 1; bounding box: 59×56×38 Å